Protein AF-A0ABD3PQB8-F1 (afdb_monomer)

Solvent-accessible surface area (backbone atoms only — not comparable to full-atom values): 13045 Å² total; per-residue (Å²): 140,83,84,80,82,75,75,80,76,66,80,48,77,66,50,50,54,50,50,52,56,47,46,70,69,76,54,63,90,91,51,91,71,86,91,72,100,52,34,38,64,54,53,52,71,75,22,59,77,21,24,59,95,84,42,77,43,76,45,78,43,74,33,66,60,63,62,64,50,45,52,53,26,16,48,72,65,71,45,79,79,72,72,75,94,61,49,70,71,58,51,51,48,41,58,70,72,55,16,66,70,84,68,54,52,47,47,74,71,52,64,77,42,28,55,66,34,29,31,51,49,93,37,37,92,48,48,42,45,56,60,43,59,81,70,52,74,83,72,95,69,81,68,84,73,76,72,71,87,76,75,86,86,64,90,76,60,70,93,77,44,54,57,82,82,30,63,72,56,46,52,50,53,44,49,59,39,53,38,90,61,91,45,59,73,27,42,45,46,43,48,36,70,61,27,57,82,33,98,41,19,68,53,33,71,86,41,104,79,49,122

Organism: NCBI:txid29204

Mean predicted aligned error: 8.04 Å

Sequence (211 aa):
MNGSNTAAGLMTQADYKLFQSMVEKIGFEDCDYISLERSYRFWNETFPGGKLHHVPIELHVPCRDPIDHIISSCSWNRFKLDCHDITDEELFRIVDSVCPVGKPRYNHILARDFDIKCFDFHKQFTKYIDYMSTRLHPRRFESVPFIPRENRRNNRNKSHECIWEREDLMQKVKAHLLSNENKMHHQYYQFCNKCIESEHDLTRSDGPYGK

pLDDT: mean 84.51, std 16.04, range [31.08, 97.56]

Radius of gyration: 19.8 Å; Cα contacts (8 Å, |Δi|>4): 212; chains: 1; bounding box: 66×38×51 Å

Foldseek 3Di:
DDDDPPDQDAQDPVNVVVVVVVDVVVDCPPPLDDDDPDAPVCQCVNAPLQDDVNHHHEAEAADEDQVVQQCVQLVVLVHADDPPPDDLVRLLCCSQPRRDDDHHRDACVSVRRHNYFYEHNVCCVPQVVVVCVVRDDPDPDDDVVDRDHDPVRDPDDPVPHCVVVPVVSSVSSLCSLCPPPNRRNSRSSVCSVVRVCDPRYSHHCPPPSND

Secondary structure (DSSP, 8-state):
--------PPPPHHHHHHHHHHHHHH-STT-S-------HHHHHHHSGGGEETTEE-EEEEEE--HHHHHHHHHHHTT-----SS--HHHHHHHHHHTS--SS-S--TTHHHHSEEEEEEGGGIIIIIHHHHHTTSPPPSS--SS------TT----GGG-GGGG-HHHHHHHHHHHHSS---TTHHHHHHHHHHTTSTTBTT-TTSTT--

Structure (mmCIF, N/CA/C/O backbone):
data_AF-A0ABD3PQB8-F1
#
_entry.id   AF-A0ABD3PQB8-F1
#
loop_
_atom_site.group_PDB
_atom_site.id
_atom_site.type_symbol
_atom_site.label_atom_id
_atom_site.label_alt_id
_atom_site.label_comp_id
_atom_site.label_asym_id
_atom_site.label_entity_id
_atom_site.label_seq_id
_atom_site.pdbx_PDB_ins_code
_atom_site.Cartn_x
_atom_site.Cartn_y
_atom_site.Cartn_z
_atom_site.occupancy
_atom_site.B_iso_or_equiv
_atom_site.auth_seq_id
_atom_site.auth_comp_id
_atom_site.auth_asym_id
_atom_site.auth_atom_id
_atom_site.pdbx_PDB_model_num
ATOM 1 N N . MET A 1 1 ? -51.005 -6.660 -11.238 1.00 37.62 1 MET A N 1
ATOM 2 C CA . MET A 1 1 ? -49.683 -6.992 -10.671 1.00 37.62 1 MET A CA 1
ATOM 3 C C . MET A 1 1 ? -48.628 -6.392 -11.585 1.00 37.62 1 MET A C 1
ATOM 5 O O . MET A 1 1 ? -48.343 -6.989 -12.607 1.00 37.62 1 MET A O 1
ATOM 9 N N . ASN A 1 2 ? -48.121 -5.198 -11.271 1.00 31.08 2 ASN A N 1
ATOM 10 C CA . ASN A 1 2 ? -46.990 -4.597 -11.984 1.00 31.08 2 ASN A CA 1
ATOM 11 C C . ASN A 1 2 ? -45.901 -4.322 -10.949 1.00 31.08 2 ASN A C 1
ATOM 13 O O . ASN A 1 2 ? -45.992 -3.367 -10.181 1.00 31.08 2 ASN A O 1
ATOM 17 N N . GLY A 1 3 ? -44.926 -5.229 -10.889 1.00 32.50 3 GLY A N 1
ATOM 18 C CA . GLY A 1 3 ? -43.725 -5.082 -10.079 1.00 32.50 3 GLY A CA 1
ATOM 19 C C . GLY A 1 3 ? -42.829 -4.014 -10.693 1.00 32.50 3 GLY A C 1
ATOM 20 O O . GLY A 1 3 ? -42.319 -4.180 -11.797 1.00 32.50 3 GLY A O 1
ATOM 21 N N . SER A 1 4 ? -42.676 -2.906 -9.976 1.00 32.81 4 SER A N 1
ATOM 22 C CA . SER A 1 4 ? -41.665 -1.890 -10.244 1.00 32.81 4 SER A CA 1
ATOM 23 C C . SER A 1 4 ? -40.285 -2.496 -9.979 1.00 32.81 4 SER A C 1
ATOM 25 O O . SER A 1 4 ? -39.934 -2.768 -8.833 1.00 32.81 4 SER A O 1
ATOM 27 N N . ASN A 1 5 ? -39.522 -2.733 -11.047 1.00 37.47 5 ASN A N 1
ATOM 28 C CA . ASN A 1 5 ? -38.090 -3.004 -10.977 1.00 37.47 5 ASN A CA 1
ATOM 29 C C . ASN A 1 5 ? -37.376 -1.722 -10.530 1.00 37.47 5 ASN A C 1
ATOM 31 O O . ASN A 1 5 ? -37.042 -0.864 -11.348 1.00 37.47 5 ASN A O 1
ATOM 35 N N . THR A 1 6 ? -37.130 -1.583 -9.232 1.00 36.44 6 THR A N 1
ATOM 36 C CA . THR A 1 6 ? -36.187 -0.594 -8.715 1.00 36.44 6 THR A CA 1
ATOM 37 C C . THR A 1 6 ? -34.771 -1.066 -9.029 1.00 36.44 6 THR A C 1
ATOM 39 O O . THR A 1 6 ? -34.207 -1.927 -8.360 1.00 36.44 6 THR A O 1
ATOM 42 N N . ALA A 1 7 ? -34.194 -0.500 -10.090 1.00 38.84 7 ALA A N 1
ATOM 43 C CA . ALA A 1 7 ? -32.769 -0.601 -10.359 1.00 38.84 7 ALA A CA 1
ATOM 44 C C . ALA A 1 7 ? -31.995 -0.127 -9.118 1.00 38.84 7 ALA A C 1
ATOM 46 O O . ALA A 1 7 ? -32.176 1.005 -8.666 1.00 38.84 7 ALA A O 1
ATOM 47 N N . ALA A 1 8 ? -31.155 -1.000 -8.558 1.00 42.41 8 ALA A N 1
ATOM 48 C CA . ALA A 1 8 ? -30.246 -0.655 -7.475 1.00 42.41 8 ALA A CA 1
ATOM 49 C C . ALA A 1 8 ? -29.344 0.501 -7.939 1.00 42.41 8 ALA A C 1
ATOM 51 O O . ALA A 1 8 ? -28.511 0.342 -8.833 1.00 42.41 8 ALA A O 1
ATOM 52 N N . GLY A 1 9 ? -29.565 1.690 -7.376 1.00 44.34 9 GLY A N 1
ATOM 53 C CA . GLY A 1 9 ? -28.781 2.878 -7.685 1.00 44.34 9 GLY A CA 1
ATOM 54 C C . GLY A 1 9 ? -27.340 2.683 -7.226 1.00 44.34 9 GLY A C 1
ATOM 55 O O . GLY A 1 9 ? -27.077 2.516 -6.039 1.00 44.34 9 GLY A O 1
ATOM 56 N N . LEU A 1 10 ? -26.404 2.685 -8.170 1.00 51.00 10 LEU A N 1
ATOM 57 C CA . LEU A 1 10 ? -24.974 2.623 -7.882 1.00 51.00 10 LEU A CA 1
ATOM 58 C C . LEU A 1 10 ? -24.514 3.945 -7.254 1.00 51.00 10 LEU A C 1
ATOM 60 O O . LEU A 1 10 ? -24.777 5.009 -7.812 1.00 51.00 10 LEU A O 1
ATOM 64 N N . MET A 1 11 ? -23.776 3.878 -6.140 1.00 51.72 11 MET A N 1
ATOM 65 C CA . MET A 1 11 ? -23.103 5.053 -5.572 1.00 51.72 11 MET A CA 1
ATOM 66 C C . MET A 1 11 ? -22.053 5.583 -6.552 1.00 51.72 11 MET A C 1
ATOM 68 O O . MET A 1 11 ? -21.103 4.890 -6.923 1.00 51.72 11 MET A O 1
ATOM 72 N N . THR A 1 12 ? -22.197 6.842 -6.935 1.00 64.19 12 THR A N 1
ATOM 73 C CA . THR A 1 12 ? -21.230 7.582 -7.738 1.00 64.19 12 THR A CA 1
ATOM 74 C C . THR A 1 12 ? -20.034 8.037 -6.892 1.00 64.19 12 THR A C 1
ATOM 76 O O . THR A 1 12 ? -20.042 8.015 -5.660 1.00 64.19 12 THR A O 1
ATOM 79 N N . GLN A 1 13 ? -18.978 8.526 -7.548 1.00 59.34 13 GLN A N 1
ATOM 80 C CA . GLN A 1 13 ? -17.840 9.141 -6.855 1.00 59.34 13 GLN A CA 1
ATOM 81 C C . GLN A 1 13 ? -18.244 10.391 -6.043 1.00 59.34 13 GLN A C 1
ATOM 83 O O . GLN A 1 13 ? -17.568 10.732 -5.071 1.00 59.34 13 GLN A O 1
ATOM 88 N N . ALA A 1 14 ? -19.335 11.066 -6.424 1.00 61.91 14 ALA A N 1
ATOM 89 C CA . ALA A 1 14 ? -19.897 12.174 -5.658 1.00 61.91 14 ALA A CA 1
ATOM 90 C C . ALA A 1 14 ? -20.558 11.671 -4.365 1.00 61.91 14 ALA A C 1
ATOM 92 O O . ALA A 1 14 ? -20.296 12.224 -3.299 1.00 61.91 14 ALA A O 1
ATOM 93 N N . ASP A 1 15 ? -21.292 10.560 -4.438 1.00 59.81 15 ASP A N 1
ATOM 94 C CA . ASP A 1 15 ? -21.915 9.929 -3.268 1.00 59.81 15 ASP A CA 1
ATOM 95 C C . ASP A 1 15 ? -20.864 9.411 -2.280 1.00 59.81 15 ASP A C 1
ATOM 97 O O . ASP A 1 15 ? -21.047 9.497 -1.070 1.00 59.81 15 ASP A O 1
ATOM 101 N N . TYR A 1 16 ? -19.716 8.931 -2.772 1.00 63.78 16 TYR A N 1
ATOM 102 C CA . TYR A 1 16 ? -18.595 8.541 -1.912 1.00 63.78 16 TYR A CA 1
ATOM 103 C C . TYR A 1 16 ? -18.003 9.728 -1.147 1.00 63.78 16 TYR A C 1
ATOM 105 O O . TYR A 1 16 ? -17.772 9.630 0.056 1.00 63.78 16 TYR A O 1
ATOM 113 N N . LYS A 1 17 ? -17.791 10.866 -1.820 1.00 65.88 17 LYS A N 1
ATOM 114 C CA . LYS A 1 17 ? -17.321 12.089 -1.153 1.00 65.88 17 LYS A CA 1
ATOM 115 C C . LYS A 1 17 ? -18.334 12.589 -0.124 1.00 65.88 17 LYS A C 1
ATOM 117 O O . LYS A 1 17 ? -17.934 13.020 0.954 1.00 65.88 17 LYS A O 1
ATOM 122 N N . LEU A 1 18 ? -19.627 12.493 -0.438 1.00 67.44 18 LEU A N 1
ATOM 123 C CA . LEU A 1 18 ? -20.701 12.835 0.489 1.00 67.44 18 LEU A CA 1
ATOM 124 C C . LEU A 1 18 ? -20.699 11.907 1.711 1.00 67.44 18 LEU A C 1
ATOM 126 O O . LEU A 1 18 ? -20.757 12.390 2.836 1.00 67.44 18 LEU A O 1
ATOM 130 N N . PHE A 1 19 ? -20.553 10.596 1.504 1.00 69.25 19 PHE A N 1
ATOM 131 C CA . PHE A 1 19 ? -20.446 9.620 2.588 1.00 69.25 19 PHE A CA 1
ATOM 132 C C . PHE A 1 19 ? -19.229 9.888 3.480 1.00 69.25 19 PHE A C 1
ATOM 134 O O . PHE A 1 19 ? -19.375 9.932 4.696 1.00 69.25 19 PHE A O 1
ATOM 141 N N . GLN A 1 20 ? -18.049 10.131 2.899 1.00 68.50 20 GLN A N 1
ATOM 142 C CA . GLN A 1 20 ? -16.850 10.483 3.669 1.00 68.50 20 GLN A CA 1
ATOM 143 C C . GLN A 1 20 ? -17.068 11.745 4.509 1.00 68.50 20 GLN A C 1
ATOM 145 O O . GLN A 1 20 ? -16.800 11.741 5.706 1.00 68.50 20 GLN A O 1
ATOM 150 N N . SER A 1 21 ? -17.620 12.801 3.902 1.00 71.31 21 SER A N 1
ATOM 151 C CA . SER A 1 21 ? -17.927 14.049 4.606 1.00 71.31 21 SER A CA 1
ATOM 152 C C . SER A 1 21 ? -18.961 13.861 5.716 1.00 71.31 21 SER A C 1
ATOM 154 O O . SER A 1 21 ? -18.914 14.577 6.712 1.00 71.31 21 SER A O 1
ATOM 156 N N . MET A 1 22 ? -19.912 12.946 5.537 1.00 72.69 22 MET A N 1
ATOM 157 C CA . MET A 1 22 ? -20.925 12.641 6.538 1.00 72.69 22 MET A CA 1
ATOM 158 C C . MET A 1 22 ? -20.320 11.874 7.715 1.00 72.69 22 MET A C 1
ATOM 160 O O . MET A 1 22 ? -20.563 12.260 8.851 1.00 72.69 22 MET A O 1
ATOM 164 N N . VAL A 1 23 ? -19.507 10.843 7.459 1.00 73.38 23 VAL A N 1
ATOM 165 C CA . VAL A 1 23 ? -18.810 10.086 8.515 1.00 73.38 23 VAL A CA 1
ATOM 166 C C . VAL A 1 23 ? -17.896 11.010 9.320 1.00 73.38 23 VAL A C 1
ATOM 168 O O . VAL A 1 23 ? -17.987 11.033 10.538 1.00 73.38 23 VAL A O 1
ATOM 171 N N . GLU A 1 24 ? -17.108 11.860 8.656 1.00 77.81 24 GLU A N 1
ATOM 172 C CA . GLU A 1 24 ? -16.246 12.849 9.328 1.00 77.81 24 GLU A CA 1
ATOM 173 C C . GLU A 1 24 ? -17.037 13.860 10.177 1.00 77.81 24 GLU A C 1
ATOM 175 O O . GLU A 1 24 ? -16.507 14.394 11.145 1.00 77.81 24 GLU A O 1
ATOM 180 N N . LYS A 1 25 ? -18.307 14.117 9.838 1.00 78.50 25 LYS A N 1
ATOM 181 C CA . LYS A 1 25 ? -19.192 15.003 10.605 1.00 78.50 25 LYS A CA 1
ATOM 182 C C . LYS A 1 25 ? -19.883 14.295 11.775 1.00 78.50 25 LYS A C 1
ATOM 184 O O . LYS A 1 25 ? -20.160 14.946 12.777 1.00 78.50 25 LYS A O 1
ATOM 189 N N . ILE A 1 26 ? -20.219 13.014 11.618 1.00 80.88 26 ILE A N 1
ATOM 190 C CA . ILE A 1 26 ? -20.845 12.194 12.665 1.00 80.88 26 ILE A CA 1
ATOM 191 C C . ILE A 1 26 ? -19.817 11.835 13.741 1.00 80.88 26 ILE A C 1
ATOM 193 O O . ILE A 1 26 ? -20.176 11.814 14.912 1.00 80.88 26 ILE A O 1
ATOM 197 N N . GLY A 1 27 ? -18.564 11.613 13.339 1.00 84.19 27 GLY A N 1
ATOM 198 C CA . GLY A 1 27 ? -17.492 11.164 14.217 1.00 84.19 27 GLY A CA 1
ATOM 199 C C . GLY A 1 27 ? -17.192 9.671 14.055 1.00 84.19 27 GLY A C 1
ATOM 200 O O . GLY A 1 27 ? -17.732 8.992 13.178 1.00 84.19 27 GLY A O 1
ATOM 201 N N . PHE A 1 28 ? -16.275 9.174 14.879 1.00 88.62 28 PHE A N 1
ATOM 202 C CA . PHE A 1 28 ? -15.748 7.804 14.832 1.00 88.62 28 PHE A CA 1
ATOM 203 C C . PHE A 1 28 ? -16.056 7.000 16.104 1.00 88.62 28 PHE A C 1
ATOM 205 O O . PHE A 1 28 ? -15.653 5.847 16.208 1.00 88.62 28 PHE A O 1
ATOM 212 N N . GLU A 1 29 ? -16.768 7.595 17.057 1.00 85.81 29 GLU A N 1
ATOM 213 C CA . GLU A 1 29 ? -17.020 7.086 18.406 1.00 85.81 29 GLU A CA 1
ATOM 214 C C . GLU A 1 29 ? -17.824 5.780 18.406 1.00 85.81 29 GLU A C 1
ATOM 216 O O . GLU A 1 29 ? -17.569 4.907 19.228 1.00 85.81 29 GLU A O 1
ATOM 221 N N . ASP A 1 30 ? -18.731 5.622 17.438 1.00 81.62 30 ASP A N 1
ATOM 222 C CA . ASP A 1 30 ? -19.564 4.425 17.264 1.00 81.62 30 ASP A CA 1
ATOM 223 C C . ASP A 1 30 ? -19.023 3.472 16.174 1.00 81.62 30 ASP A C 1
ATOM 225 O O . ASP A 1 30 ? -19.742 2.598 15.681 1.00 81.62 30 ASP A O 1
ATOM 229 N N . CYS A 1 31 ? -17.777 3.660 15.721 1.00 83.50 31 CYS A N 1
ATOM 230 C CA . CYS A 1 31 ? -17.182 2.845 14.661 1.00 83.50 31 CYS A CA 1
ATOM 231 C C . CYS A 1 31 ? -16.247 1.766 15.223 1.00 83.50 31 CYS A C 1
ATOM 233 O O . CYS A 1 31 ? -15.149 2.072 15.676 1.00 83.50 31 CYS A O 1
ATOM 235 N N . ASP A 1 32 ? -16.602 0.491 15.038 1.00 85.38 32 ASP A N 1
ATOM 236 C CA . ASP A 1 32 ? -15.681 -0.637 15.284 1.00 85.38 32 ASP A CA 1
ATOM 237 C C . ASP A 1 32 ? -14.567 -0.735 14.225 1.00 85.38 32 ASP A C 1
ATOM 239 O O . ASP A 1 32 ? -13.534 -1.370 14.432 1.00 85.38 32 ASP A O 1
ATOM 243 N N . TYR A 1 33 ? -14.796 -0.157 13.041 1.00 88.62 33 TYR A N 1
ATOM 244 C CA . TYR A 1 33 ? -13.872 -0.223 11.914 1.00 88.62 33 TYR A CA 1
ATOM 245 C C . TYR A 1 33 ? -14.018 0.973 10.982 1.00 88.62 33 TYR A C 1
ATOM 247 O O . TYR A 1 33 ? -15.119 1.335 10.562 1.00 88.62 33 TYR A O 1
ATOM 255 N N . ILE A 1 34 ? -12.876 1.549 10.605 1.00 89.38 34 ILE A N 1
ATOM 256 C CA . ILE A 1 34 ? -12.792 2.740 9.764 1.00 89.38 34 ILE A CA 1
ATOM 257 C C . ILE A 1 34 ? -12.003 2.388 8.500 1.00 89.38 34 ILE A C 1
ATOM 259 O O . ILE A 1 34 ? -10.805 2.124 8.552 1.00 89.38 34 ILE A O 1
ATOM 263 N N . SER A 1 35 ? -12.665 2.421 7.341 1.00 88.44 35 SER A N 1
ATOM 264 C CA . SER A 1 35 ? -12.040 2.178 6.032 1.00 88.44 35 SER A CA 1
ATOM 265 C C . SER A 1 35 ? -12.114 3.428 5.166 1.00 88.44 35 SER A C 1
ATOM 267 O O . SER A 1 35 ? -13.000 3.588 4.321 1.00 88.44 35 SER A O 1
ATOM 269 N N . LEU A 1 36 ? -11.200 4.363 5.426 1.00 87.69 36 LEU A N 1
ATOM 270 C CA . LEU A 1 36 ? -11.112 5.623 4.698 1.00 87.69 36 LEU A CA 1
ATOM 271 C C . LEU A 1 36 ? -9.842 5.678 3.849 1.00 87.69 36 LEU A C 1
ATOM 273 O O . LEU A 1 36 ? -8.725 5.513 4.332 1.00 87.69 36 LEU A O 1
ATOM 277 N N . GLU A 1 37 ? -10.008 5.992 2.566 1.00 85.25 37 GLU A N 1
ATOM 278 C CA . GLU A 1 37 ? -8.906 6.182 1.622 1.00 85.25 37 GLU A CA 1
ATOM 279 C C . GLU A 1 37 ? -8.262 7.575 1.765 1.00 85.25 37 GLU A C 1
ATOM 281 O O . GLU A 1 37 ? -8.266 8.386 0.835 1.00 85.25 37 GLU A O 1
ATOM 286 N N . ARG A 1 38 ? -7.740 7.888 2.955 1.00 90.25 38 ARG A N 1
ATOM 287 C CA . ARG A 1 38 ? -7.160 9.200 3.295 1.00 90.25 38 ARG A CA 1
ATOM 288 C C . ARG A 1 38 ? -5.632 9.142 3.385 1.00 90.25 38 ARG A C 1
ATOM 290 O O . ARG A 1 38 ? -5.029 8.074 3.450 1.00 90.25 38 ARG A O 1
ATOM 297 N N . SER A 1 39 ? -4.991 10.311 3.336 1.00 94.06 39 SER A N 1
ATOM 298 C CA . SER A 1 39 ? -3.531 10.424 3.465 1.00 94.06 39 SER A CA 1
ATOM 299 C C . SER A 1 39 ? -3.054 10.097 4.878 1.00 94.06 39 SER A C 1
ATOM 301 O O . SER A 1 39 ? -3.793 10.360 5.820 1.00 94.06 39 SER A O 1
ATOM 303 N N . TYR A 1 40 ? -1.794 9.689 5.053 1.00 94.88 40 TYR A N 1
ATOM 304 C CA . TYR A 1 40 ? -1.225 9.401 6.383 1.00 94.88 40 TYR A CA 1
ATOM 305 C C . TYR A 1 40 ? -1.424 10.551 7.396 1.00 94.88 40 TYR A C 1
ATOM 307 O O . TYR A 1 40 ? -1.698 10.313 8.565 1.00 94.88 40 TYR A O 1
ATOM 315 N N . ARG A 1 41 ? -1.367 11.810 6.932 1.00 95.44 41 ARG A N 1
ATOM 316 C CA . ARG A 1 41 ? -1.591 13.001 7.772 1.00 95.44 41 ARG A CA 1
ATOM 317 C C . ARG A 1 41 ? -2.960 13.022 8.438 1.00 95.44 41 ARG A C 1
ATOM 319 O O . ARG A 1 41 ? -3.052 13.400 9.592 1.00 95.44 41 ARG A O 1
ATOM 326 N N . PHE A 1 42 ? -3.991 12.568 7.725 1.00 94.38 42 PHE A N 1
ATOM 327 C CA . PHE A 1 42 ? -5.346 12.519 8.263 1.00 94.38 42 PHE A CA 1
ATOM 328 C C . 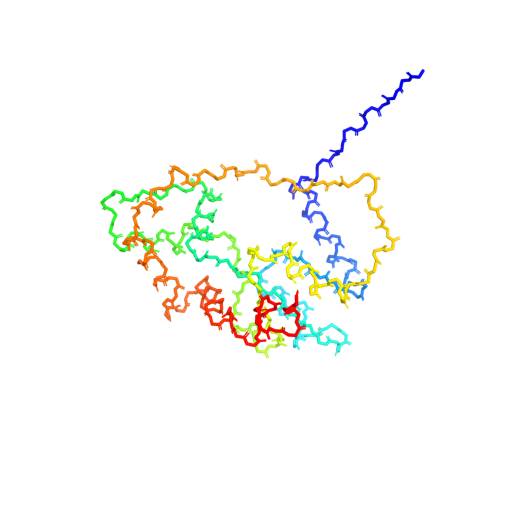PHE A 1 42 ? -5.395 11.643 9.513 1.00 94.38 42 PHE A C 1
ATOM 330 O O . PHE A 1 42 ? -5.996 12.049 10.495 1.00 94.38 42 PHE A O 1
ATOM 337 N N . TRP A 1 43 ? -4.732 10.484 9.502 1.00 94.75 43 TRP A N 1
ATOM 338 C CA . TRP A 1 43 ? -4.726 9.579 10.649 1.00 94.75 43 TRP A CA 1
ATOM 339 C C . TRP A 1 43 ? -4.033 10.209 11.862 1.00 94.75 43 TRP A C 1
ATOM 341 O O . TRP A 1 43 ? -4.618 10.216 12.938 1.00 94.75 43 TRP A O 1
ATOM 351 N N . ASN A 1 44 ? -2.867 10.839 11.677 1.00 94.62 44 ASN A N 1
ATOM 352 C CA . ASN A 1 44 ? -2.172 11.551 12.760 1.00 94.62 44 ASN A CA 1
ATOM 353 C C . ASN A 1 44 ? -2.964 12.749 13.307 1.00 94.62 44 ASN A C 1
ATOM 355 O O . ASN A 1 44 ? -2.956 12.993 14.508 1.00 94.62 44 ASN A O 1
ATOM 359 N N . GLU A 1 45 ? -3.611 13.517 12.428 1.00 94.44 45 GLU A N 1
ATOM 360 C CA . GLU A 1 45 ? -4.386 14.705 12.808 1.00 94.44 45 GLU A CA 1
ATOM 361 C C . GLU A 1 45 ? -5.707 14.329 13.493 1.00 94.44 45 GLU A C 1
ATOM 363 O O . GLU A 1 45 ? -6.116 14.991 14.442 1.00 94.44 45 GLU A O 1
ATOM 368 N N . THR A 1 46 ? -6.362 13.262 13.029 1.00 93.38 46 THR A N 1
ATOM 369 C CA . THR A 1 46 ? -7.663 12.813 13.553 1.00 93.38 46 THR A CA 1
ATOM 370 C C . THR A 1 46 ? -7.507 12.028 14.853 1.00 93.38 46 THR A C 1
ATOM 372 O O . THR A 1 46 ? -8.344 12.149 15.742 1.00 93.38 46 THR A O 1
ATOM 375 N N . PHE A 1 47 ? -6.429 11.250 14.986 1.00 94.75 47 PHE A N 1
ATOM 376 C CA . PHE A 1 47 ? -6.183 10.379 16.136 1.00 94.75 47 PHE A CA 1
ATOM 377 C C . PHE A 1 47 ? -4.797 10.649 16.736 1.00 94.75 47 PHE A C 1
ATOM 379 O O . PHE A 1 47 ? -3.878 9.833 16.595 1.00 94.75 47 PHE A O 1
ATOM 386 N N . PRO A 1 48 ? -4.607 11.810 17.384 1.00 94.00 48 PRO A N 1
ATOM 387 C CA . PRO A 1 48 ? -3.310 12.199 17.921 1.00 94.00 48 PRO A CA 1
ATOM 388 C C . PRO A 1 48 ? -2.802 11.177 18.947 1.00 94.00 48 PRO A C 1
ATOM 390 O O . PRO A 1 48 ? -3.524 10.769 19.858 1.00 94.00 48 PRO A O 1
ATOM 393 N N . GLY A 1 49 ? -1.544 10.754 18.790 1.00 95.06 49 GLY A N 1
ATOM 394 C CA . GLY A 1 49 ? -0.935 9.712 19.624 1.00 95.06 49 GLY A CA 1
ATOM 395 C C . GLY A 1 49 ? -1.556 8.323 19.441 1.00 95.06 49 GLY A C 1
ATOM 396 O O . GLY A 1 49 ? -1.494 7.513 20.366 1.00 95.06 49 GLY A O 1
ATOM 397 N N . GLY A 1 50 ? -2.208 8.086 18.297 1.00 95.69 50 GLY A N 1
ATOM 398 C CA . GLY A 1 50 ? -2.788 6.801 17.918 1.00 95.69 50 GLY A CA 1
ATOM 399 C C . GLY A 1 50 ? -4.002 6.394 18.737 1.00 95.69 50 GLY A C 1
ATOM 400 O O . GLY A 1 50 ? -4.197 5.207 18.994 1.00 95.69 50 GLY A O 1
ATOM 401 N N . LYS A 1 51 ? -4.792 7.367 19.209 1.00 95.00 51 LYS A N 1
ATOM 402 C CA . LYS A 1 51 ? -5.915 7.117 20.118 1.00 95.00 51 LYS A CA 1
ATOM 403 C C . LYS A 1 51 ? -7.189 7.848 19.711 1.00 95.00 51 LYS A C 1
ATOM 405 O O . LYS A 1 51 ? -7.140 8.984 19.245 1.00 95.00 51 LYS A O 1
ATOM 410 N N . LEU A 1 52 ? -8.326 7.222 20.005 1.00 91.75 52 LEU A N 1
ATOM 411 C CA . LEU A 1 52 ? -9.661 7.821 20.013 1.00 91.75 52 LEU A CA 1
ATOM 412 C C . LEU A 1 52 ? -10.208 7.740 21.444 1.00 91.75 52 LEU A C 1
ATOM 414 O O . LEU A 1 52 ? -10.374 6.648 21.971 1.00 91.75 52 LEU A O 1
ATOM 418 N N . HIS A 1 53 ? -10.416 8.876 22.116 1.00 89.19 53 HIS A N 1
ATOM 419 C CA . HIS A 1 53 ? -10.845 8.920 23.530 1.00 89.19 53 HIS A CA 1
ATOM 420 C C . HIS A 1 53 ? -10.034 8.000 24.465 1.00 89.19 53 HIS A C 1
ATOM 422 O O . HIS A 1 53 ? -10.585 7.259 25.273 1.00 89.19 53 HIS A O 1
ATOM 428 N N . HIS A 1 54 ? -8.703 8.049 24.349 1.00 90.50 54 HIS A N 1
ATOM 429 C CA . HIS A 1 54 ? -7.747 7.200 25.079 1.00 90.50 54 HIS A CA 1
ATOM 430 C C . HIS A 1 54 ? -7.725 5.713 24.690 1.00 90.50 54 HIS A C 1
ATOM 432 O O . HIS A 1 54 ? -6.850 4.994 25.174 1.00 90.50 54 HIS A O 1
ATOM 438 N N . VAL A 1 55 ? -8.595 5.268 23.784 1.00 90.00 55 VAL A N 1
ATOM 439 C CA . VAL A 1 55 ? -8.578 3.913 23.224 1.00 90.00 55 VAL A CA 1
ATOM 440 C C . VAL A 1 55 ? -7.534 3.844 22.102 1.00 90.00 55 VAL A C 1
ATOM 442 O O . VAL A 1 55 ? -7.612 4.656 21.178 1.00 90.00 55 VAL A O 1
ATOM 445 N N . PRO A 1 56 ? -6.546 2.931 22.165 1.00 94.25 56 PRO A N 1
ATOM 446 C CA . PRO A 1 56 ? -5.568 2.744 21.094 1.00 94.25 56 PRO A CA 1
ATOM 447 C C . PRO A 1 56 ? -6.215 2.312 19.778 1.00 94.25 56 PRO A C 1
ATOM 449 O O . PRO A 1 56 ? -7.143 1.506 19.774 1.00 94.25 56 PRO A O 1
ATOM 452 N N . ILE A 1 57 ? -5.683 2.813 18.667 1.00 94.31 57 ILE A N 1
ATOM 453 C CA . ILE A 1 57 ? -6.102 2.449 17.314 1.00 94.31 57 ILE A CA 1
ATOM 454 C C . ILE A 1 57 ? -5.041 1.556 16.674 1.00 94.31 57 ILE A C 1
ATOM 456 O O . ILE A 1 57 ? -3.866 1.922 16.604 1.00 94.31 57 ILE A O 1
ATOM 460 N N . GLU A 1 58 ? -5.484 0.412 16.156 1.00 95.50 58 GLU A N 1
ATOM 461 C CA . GLU A 1 58 ? -4.689 -0.484 15.315 1.00 95.50 58 GLU A CA 1
ATOM 462 C C . GLU A 1 58 ? -4.932 -0.138 13.834 1.00 95.50 58 GLU A C 1
ATOM 464 O O . GLU A 1 58 ? -6.077 -0.082 13.375 1.00 95.50 58 GLU A O 1
ATOM 469 N N . LEU A 1 59 ? -3.867 0.128 13.072 1.00 96.38 59 LEU A N 1
ATOM 470 C CA . LEU A 1 59 ? -3.960 0.398 11.634 1.00 96.38 59 LEU A CA 1
ATOM 471 C C . LEU A 1 59 ? -3.648 -0.866 10.836 1.00 96.38 59 LEU A C 1
ATOM 473 O O . LEU A 1 59 ? -2.565 -1.434 10.951 1.00 96.38 59 LEU A O 1
ATOM 477 N N . HIS A 1 60 ? -4.571 -1.265 9.960 1.00 96.50 60 HIS A N 1
ATOM 478 C CA . HIS A 1 60 ? -4.389 -2.402 9.055 1.00 96.50 60 HIS A CA 1
ATOM 479 C C . HIS A 1 60 ? -4.037 -1.915 7.651 1.00 96.50 60 HIS A C 1
ATOM 481 O O . HIS A 1 60 ? -4.872 -1.332 6.956 1.00 96.50 60 HIS A O 1
ATOM 487 N N . VAL A 1 61 ? -2.811 -2.178 7.210 1.00 96.25 61 VAL A N 1
ATOM 488 C CA . VAL A 1 61 ? -2.324 -1.775 5.889 1.00 96.25 61 VAL A CA 1
ATOM 489 C C . VAL A 1 61 ? -2.472 -2.940 4.897 1.00 96.25 61 VAL A C 1
ATOM 491 O O . VAL A 1 61 ? -1.796 -3.959 5.056 1.00 96.25 61 VAL A O 1
ATOM 494 N N . PRO A 1 62 ? -3.306 -2.812 3.845 1.00 96.19 62 PRO A N 1
ATOM 495 C CA . PRO A 1 62 ? -3.376 -3.815 2.786 1.00 96.19 62 PRO A CA 1
ATOM 496 C C . PRO A 1 62 ? -2.081 -3.795 1.981 1.00 96.19 62 PRO A C 1
ATOM 498 O O . PRO A 1 62 ? -1.787 -2.802 1.310 1.00 96.19 62 PRO A O 1
ATOM 501 N N . CYS A 1 63 ? -1.325 -4.883 2.004 1.00 97.06 63 CYS A N 1
ATOM 502 C CA . CYS A 1 63 ? -0.099 -5.032 1.239 1.00 97.06 63 CYS A CA 1
ATOM 503 C C . CYS A 1 63 ? -0.376 -5.717 -0.094 1.00 97.06 63 CYS A C 1
ATOM 505 O O . CYS A 1 63 ? -0.936 -6.809 -0.154 1.00 97.06 63 CYS A O 1
ATOM 507 N N . ARG A 1 64 ? -0.010 -5.031 -1.176 1.00 95.31 64 ARG A N 1
ATOM 508 C CA . ARG A 1 64 ? -0.155 -5.494 -2.557 1.00 95.31 64 ARG A CA 1
ATOM 509 C C . ARG A 1 64 ? 1.213 -5.787 -3.152 1.00 95.31 64 ARG A C 1
ATOM 511 O O . ARG A 1 64 ? 2.207 -5.193 -2.733 1.00 95.31 64 ARG A O 1
ATOM 518 N N . ASP A 1 65 ? 1.236 -6.629 -4.180 1.00 95.44 65 ASP A N 1
ATOM 519 C CA . ASP A 1 65 ? 2.429 -6.786 -5.007 1.00 95.44 65 ASP A CA 1
ATOM 520 C C . ASP A 1 65 ? 2.884 -5.414 -5.562 1.00 95.44 65 ASP A C 1
ATOM 522 O O . ASP A 1 65 ? 2.051 -4.676 -6.109 1.00 95.44 65 ASP A O 1
ATOM 526 N N . PRO A 1 66 ? 4.173 -5.038 -5.413 1.00 95.94 66 PRO A N 1
ATOM 527 C CA . PRO A 1 66 ? 4.658 -3.728 -5.832 1.00 95.94 66 PRO A CA 1
ATOM 528 C C . PRO A 1 66 ? 4.419 -3.416 -7.309 1.00 95.94 66 PRO A C 1
ATOM 530 O O . PRO A 1 66 ? 4.003 -2.300 -7.630 1.00 95.94 66 PRO A O 1
ATOM 533 N N . ILE A 1 67 ? 4.635 -4.394 -8.196 1.00 95.94 67 ILE A N 1
ATOM 534 C CA . ILE A 1 67 ? 4.491 -4.208 -9.643 1.00 95.94 67 ILE A CA 1
ATOM 535 C C . ILE A 1 67 ? 3.017 -4.090 -10.003 1.00 95.94 67 ILE A C 1
ATOM 537 O O . ILE A 1 67 ? 2.611 -3.137 -10.669 1.00 95.94 67 ILE A O 1
ATOM 541 N N . ASP A 1 68 ? 2.180 -4.997 -9.502 1.00 94.62 68 ASP A N 1
ATOM 542 C CA . ASP A 1 68 ? 0.743 -4.936 -9.742 1.00 94.62 68 ASP A CA 1
ATOM 543 C C . ASP A 1 68 ? 0.143 -3.610 -9.267 1.00 94.62 68 ASP A C 1
ATOM 545 O O . ASP A 1 68 ? -0.649 -2.987 -9.982 1.00 94.62 68 ASP A O 1
ATOM 549 N N . HIS A 1 69 ? 0.537 -3.154 -8.079 1.00 94.38 69 HIS A N 1
ATOM 550 C CA . HIS A 1 69 ? 0.018 -1.924 -7.508 1.00 94.38 69 HIS A CA 1
ATOM 551 C C . HIS A 1 69 ? 0.471 -0.684 -8.282 1.00 94.38 69 HIS A C 1
ATOM 553 O O . HIS A 1 69 ? -0.374 0.160 -8.607 1.00 94.38 69 HIS A O 1
ATOM 559 N N . ILE A 1 70 ? 1.762 -0.561 -8.611 1.00 94.56 70 ILE A N 1
ATOM 560 C CA . ILE A 1 70 ? 2.253 0.632 -9.306 1.00 94.56 70 ILE A CA 1
ATOM 561 C C . ILE A 1 70 ? 1.692 0.719 -10.725 1.00 94.56 70 ILE A C 1
ATOM 563 O O . ILE A 1 70 ? 1.226 1.784 -11.119 1.00 94.56 70 ILE A O 1
ATOM 567 N N . ILE A 1 71 ? 1.607 -0.398 -11.453 1.00 93.06 71 ILE A N 1
ATOM 568 C CA . ILE A 1 71 ? 1.078 -0.425 -12.824 1.00 93.06 71 ILE A CA 1
ATOM 569 C C . ILE A 1 71 ? -0.428 -0.169 -12.838 1.00 93.06 71 ILE A C 1
ATOM 571 O O . ILE A 1 71 ? -0.927 0.596 -13.667 1.00 93.06 71 ILE A O 1
ATOM 575 N N . SER A 1 72 ? -1.157 -0.699 -11.849 1.00 91.44 72 SER A N 1
ATOM 576 C CA . SER A 1 72 ? -2.554 -0.319 -11.621 1.00 91.44 72 SER A CA 1
ATOM 577 C C . SER A 1 72 ? -2.712 1.187 -11.392 1.00 91.44 72 SER A C 1
ATOM 579 O O . SER A 1 72 ? -3.714 1.766 -11.816 1.00 91.44 72 SER A O 1
ATOM 581 N N . SER A 1 73 ? -1.749 1.816 -10.720 1.00 91.56 73 SER A N 1
ATOM 582 C CA . SER A 1 73 ? -1.756 3.252 -10.432 1.00 91.56 73 SER A CA 1
ATOM 583 C C . SER A 1 73 ? -1.419 4.077 -11.685 1.00 91.56 73 SER A C 1
ATOM 585 O O . SER A 1 73 ? -2.119 5.045 -11.982 1.00 91.56 73 SER A O 1
ATOM 587 N N . CYS A 1 74 ? -0.466 3.627 -12.513 1.00 91.88 74 CYS A N 1
ATOM 588 C CA . CYS A 1 74 ? -0.206 4.211 -13.835 1.00 91.88 74 CYS A CA 1
ATOM 589 C C . CYS A 1 74 ? -1.468 4.182 -14.719 1.00 91.88 74 CYS A C 1
ATOM 591 O O . CYS A 1 74 ? -1.868 5.204 -15.282 1.00 91.88 74 CYS A O 1
ATOM 593 N N . SER A 1 75 ? -2.145 3.027 -14.782 1.00 90.31 75 SER A N 1
ATOM 594 C CA . SER A 1 75 ? -3.385 2.852 -15.549 1.00 90.31 75 SER A CA 1
ATOM 595 C C . SER A 1 75 ? -4.508 3.766 -15.046 1.00 90.31 75 SER A C 1
ATOM 597 O O . SER A 1 75 ? -5.252 4.333 -15.849 1.00 90.31 75 SER A O 1
ATOM 599 N N . TRP A 1 76 ? -4.615 3.984 -13.731 1.00 88.00 76 TRP A N 1
ATOM 600 C CA . TRP A 1 76 ? -5.539 4.973 -13.163 1.00 88.00 76 TRP A CA 1
ATOM 601 C C . TRP A 1 76 ? -5.278 6.391 -13.675 1.00 88.00 76 TRP A C 1
ATOM 603 O O . TRP A 1 76 ? -6.220 7.101 -14.032 1.00 88.00 76 TRP A O 1
ATOM 613 N N . ASN A 1 77 ? -4.008 6.770 -13.804 1.00 89.00 77 ASN A N 1
ATOM 614 C CA . ASN A 1 77 ? -3.597 8.046 -14.389 1.00 89.00 77 ASN A CA 1
ATOM 615 C C . ASN A 1 77 ? -3.650 8.057 -15.929 1.00 89.00 77 ASN A C 1
ATOM 617 O O . ASN A 1 77 ? -3.200 9.014 -16.552 1.00 89.00 77 ASN A O 1
ATOM 621 N N . ARG A 1 78 ? -4.241 7.023 -16.551 1.00 89.50 78 ARG A N 1
ATOM 622 C CA . ARG A 1 78 ? -4.335 6.826 -18.010 1.00 89.50 78 ARG A CA 1
ATOM 623 C C . ARG A 1 78 ? -2.973 6.787 -18.703 1.00 89.50 78 ARG A C 1
ATOM 625 O O . ARG A 1 78 ? -2.891 7.022 -19.907 1.00 89.50 78 ARG A O 1
ATOM 632 N N . PHE A 1 79 ? -1.921 6.474 -17.954 1.00 91.12 79 PHE A N 1
ATOM 633 C CA . PHE A 1 79 ? -0.582 6.309 -18.485 1.00 91.12 79 PHE A CA 1
ATOM 634 C C . PHE A 1 79 ? -0.354 4.843 -18.855 1.00 91.12 79 PHE A C 1
ATOM 636 O O . PHE A 1 79 ? -0.598 3.942 -18.048 1.00 91.12 79 PHE A O 1
ATOM 643 N N . LYS A 1 80 ? 0.110 4.612 -20.083 1.00 91.25 80 LYS A N 1
ATOM 644 C CA . LYS A 1 80 ? 0.549 3.300 -20.557 1.00 91.25 80 LYS A CA 1
ATOM 645 C C . LYS A 1 80 ? 2.069 3.312 -20.585 1.00 91.25 80 LYS A C 1
ATOM 647 O O . LYS A 1 80 ? 2.644 4.130 -21.293 1.00 91.25 80 LYS A O 1
ATOM 652 N N . LEU A 1 81 ? 2.687 2.442 -19.791 1.00 91.56 81 LEU A N 1
ATOM 653 C CA . LEU A 1 81 ? 4.132 2.258 -19.822 1.00 91.56 81 LEU A CA 1
ATOM 654 C C . LEU A 1 81 ? 4.514 1.633 -21.163 1.00 91.56 81 LEU A C 1
ATOM 656 O O . LEU A 1 81 ? 3.978 0.582 -21.511 1.00 91.56 81 LEU A O 1
ATOM 660 N N . ASP A 1 82 ? 5.408 2.293 -21.891 1.00 92.00 82 ASP A N 1
ATOM 661 C CA . ASP A 1 82 ? 6.098 1.701 -23.031 1.00 92.00 82 ASP A CA 1
ATOM 662 C C . ASP A 1 82 ? 7.380 1.035 -22.524 1.00 92.00 82 ASP A C 1
ATOM 664 O O . ASP A 1 82 ? 8.135 1.630 -21.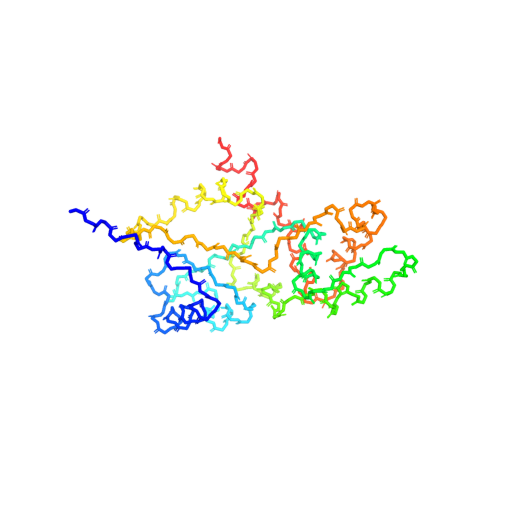754 1.00 92.00 82 ASP A O 1
ATOM 668 N N . CYS A 1 83 ? 7.589 -0.220 -22.904 1.00 92.56 83 CYS A N 1
ATOM 669 C CA . CYS A 1 83 ? 8.742 -1.012 -22.484 1.00 92.56 83 CYS A CA 1
ATOM 670 C C . CYS A 1 83 ? 9.810 -1.112 -23.582 1.00 92.56 83 CYS A C 1
ATOM 672 O O . CYS A 1 83 ? 10.840 -1.762 -23.365 1.00 92.56 83 CYS A O 1
ATOM 674 N N . HIS A 1 84 ? 9.565 -0.536 -24.761 1.00 92.81 84 HIS A N 1
ATOM 675 C CA . HIS A 1 84 ? 10.513 -0.522 -25.867 1.00 92.81 84 HIS A CA 1
ATOM 676 C C . HIS A 1 84 ? 11.530 0.605 -25.673 1.00 92.81 84 HIS A C 1
ATOM 678 O O . HIS A 1 84 ? 11.153 1.751 -25.463 1.00 92.81 84 HIS A O 1
ATOM 684 N N . ASP A 1 85 ? 12.819 0.255 -25.703 1.00 91.56 85 ASP A N 1
ATOM 685 C CA . ASP A 1 85 ? 13.959 1.184 -25.642 1.00 91.56 85 ASP A CA 1
ATOM 686 C C . ASP A 1 85 ? 13.953 2.191 -24.470 1.00 91.56 85 ASP A C 1
ATOM 688 O O . ASP A 1 85 ? 14.624 3.221 -24.516 1.00 91.56 85 ASP A O 1
ATOM 692 N N . ILE A 1 86 ? 13.231 1.878 -23.388 1.00 95.88 86 ILE A N 1
ATOM 693 C CA . ILE A 1 86 ? 13.160 2.716 -22.189 1.00 95.88 86 ILE A CA 1
ATOM 694 C C . ILE A 1 86 ? 14.461 2.631 -21.379 1.00 95.88 86 ILE A C 1
ATOM 696 O O . ILE A 1 86 ? 14.952 1.538 -21.084 1.00 95.88 86 ILE A O 1
ATOM 700 N N . THR A 1 87 ? 15.016 3.783 -20.990 1.00 97.12 87 THR A N 1
ATOM 701 C CA . THR A 1 87 ? 16.168 3.827 -20.075 1.00 97.12 87 THR A CA 1
ATOM 702 C C . THR A 1 87 ? 15.724 3.686 -18.621 1.00 97.12 87 THR A C 1
ATOM 704 O O . THR A 1 87 ? 14.572 3.959 -18.272 1.00 97.12 87 THR A O 1
ATOM 707 N N . ASP A 1 88 ? 16.649 3.301 -17.742 1.00 96.25 88 ASP A N 1
ATOM 708 C CA . ASP A 1 88 ? 16.353 3.141 -16.315 1.00 96.25 88 ASP A CA 1
ATOM 709 C C . ASP A 1 88 ? 15.939 4.479 -15.676 1.00 96.25 88 ASP A C 1
ATOM 711 O O . ASP A 1 88 ? 14.991 4.531 -14.892 1.00 96.25 88 ASP A O 1
ATOM 715 N N . GLU A 1 89 ? 16.569 5.588 -16.072 1.00 96.31 89 GLU A N 1
ATOM 716 C CA . GLU A 1 89 ? 16.216 6.928 -15.595 1.00 96.31 89 GLU A CA 1
ATOM 717 C C . GLU A 1 89 ? 14.790 7.319 -15.994 1.00 96.31 89 GLU A C 1
ATOM 719 O O . GLU A 1 89 ? 14.046 7.888 -15.188 1.00 96.31 89 GLU A O 1
ATOM 724 N N . GLU A 1 90 ? 14.385 7.015 -17.230 1.00 96.56 90 GLU A N 1
ATOM 725 C CA . GLU A 1 90 ? 13.033 7.297 -17.700 1.00 96.56 90 GLU A CA 1
ATOM 726 C C . GLU A 1 90 ? 11.995 6.423 -16.990 1.00 96.56 90 GLU A C 1
ATOM 728 O O . GLU A 1 90 ? 10.973 6.940 -16.523 1.00 96.56 90 GLU A O 1
ATOM 733 N N . LEU A 1 91 ? 12.287 5.130 -16.844 1.00 96.44 91 LEU A N 1
ATOM 734 C CA . LEU A 1 91 ? 1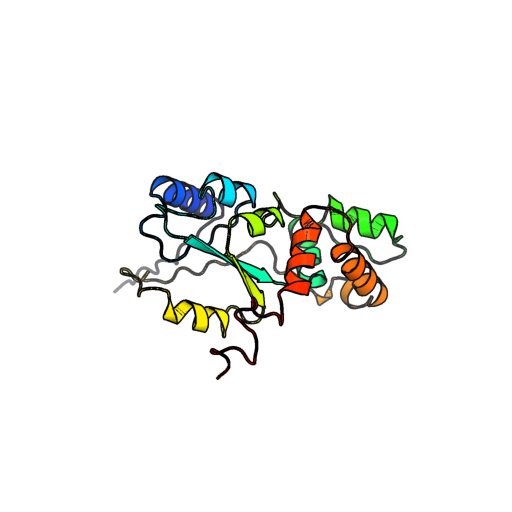1.447 4.177 -16.129 1.00 96.44 91 LEU A CA 1
ATOM 735 C C . LEU A 1 91 ? 11.189 4.633 -14.689 1.00 96.44 91 LEU A C 1
ATOM 737 O O . LEU A 1 91 ? 10.037 4.722 -14.258 1.00 96.44 91 LEU A O 1
ATOM 741 N N . PHE A 1 92 ? 12.243 4.982 -13.950 1.00 95.62 92 PHE A N 1
ATOM 742 C CA . PHE A 1 92 ? 12.123 5.413 -12.557 1.00 95.62 92 PHE A CA 1
ATOM 743 C C . PHE A 1 92 ? 11.425 6.765 -12.429 1.00 95.62 92 PHE A C 1
ATOM 745 O O . PHE A 1 92 ? 10.571 6.938 -11.556 1.00 95.62 92 PHE A O 1
ATOM 752 N N . ARG A 1 93 ? 11.678 7.702 -13.353 1.00 95.19 93 ARG A N 1
ATOM 753 C CA . ARG A 1 93 ? 10.938 8.970 -13.411 1.00 95.19 93 ARG A CA 1
ATOM 754 C C . ARG A 1 93 ? 9.436 8.732 -13.568 1.00 95.19 93 ARG A C 1
ATOM 756 O O . ARG A 1 93 ? 8.651 9.372 -12.868 1.00 95.19 93 ARG A O 1
ATOM 763 N N . ILE A 1 94 ? 9.022 7.836 -14.465 1.00 95.06 94 ILE A N 1
ATOM 764 C CA . ILE A 1 94 ? 7.606 7.494 -14.669 1.00 95.06 94 ILE A CA 1
ATOM 765 C C . ILE A 1 94 ? 7.012 6.890 -13.392 1.00 95.06 94 ILE A C 1
ATOM 767 O O . ILE A 1 94 ? 5.965 7.346 -12.920 1.00 95.06 94 ILE A O 1
ATOM 771 N N . VAL A 1 95 ? 7.702 5.906 -12.809 1.00 94.44 95 VAL A N 1
ATOM 772 C CA . VAL A 1 95 ? 7.286 5.223 -11.576 1.00 94.44 95 VAL A CA 1
ATOM 773 C C . VAL A 1 95 ? 7.093 6.204 -10.418 1.00 94.44 95 VAL A C 1
ATOM 775 O O . VAL A 1 95 ? 6.132 6.062 -9.664 1.00 94.44 95 VAL A O 1
ATOM 778 N N . ASP A 1 96 ? 7.945 7.222 -10.299 1.00 94.25 96 ASP A N 1
ATOM 779 C CA . ASP A 1 96 ? 7.921 8.143 -9.160 1.00 94.25 96 ASP A CA 1
ATOM 780 C C . ASP A 1 96 ? 7.018 9.363 -9.338 1.00 94.25 96 ASP A C 1
ATOM 782 O O . ASP A 1 96 ? 6.527 9.907 -8.348 1.00 94.25 96 ASP A O 1
ATOM 786 N N . SER A 1 97 ? 6.818 9.828 -10.573 1.00 91.69 97 SER A N 1
ATOM 787 C CA . SER A 1 97 ? 6.131 11.103 -10.836 1.00 91.69 97 SER A CA 1
ATOM 788 C C . SER A 1 97 ? 4.793 10.964 -11.553 1.00 91.69 97 SER A C 1
ATOM 790 O O . SER A 1 97 ? 3.918 11.809 -11.370 1.00 91.69 97 SER A O 1
ATOM 792 N N . VAL A 1 98 ? 4.611 9.905 -12.345 1.00 93.19 98 VAL A N 1
ATOM 793 C CA . VAL A 1 98 ? 3.417 9.724 -13.181 1.00 93.19 98 VAL A CA 1
ATOM 794 C C . VAL A 1 98 ? 2.473 8.703 -12.575 1.00 93.19 98 VAL A C 1
ATOM 796 O O . VAL A 1 98 ? 1.266 8.916 -12.560 1.00 93.19 98 VAL A O 1
ATOM 799 N N . CYS A 1 99 ? 2.996 7.585 -12.082 1.00 93.19 99 CYS A N 1
ATOM 800 C CA . CYS A 1 99 ? 2.167 6.485 -11.602 1.00 93.19 99 CYS A CA 1
ATOM 801 C C . CYS A 1 99 ? 1.503 6.698 -10.234 1.00 93.19 99 CYS A C 1
ATOM 803 O O . CYS A 1 99 ? 0.390 6.201 -10.065 1.00 93.19 99 CYS A O 1
ATOM 805 N N . PRO A 1 100 ? 2.093 7.403 -9.249 1.00 91.38 100 PRO A N 1
ATOM 806 C CA . PRO A 1 100 ? 1.452 7.564 -7.949 1.00 91.38 100 PRO A CA 1
ATOM 807 C C . PRO A 1 100 ? 0.117 8.316 -8.050 1.00 91.38 100 PRO A C 1
ATOM 809 O O . PRO A 1 100 ? -0.011 9.319 -8.752 1.00 91.38 10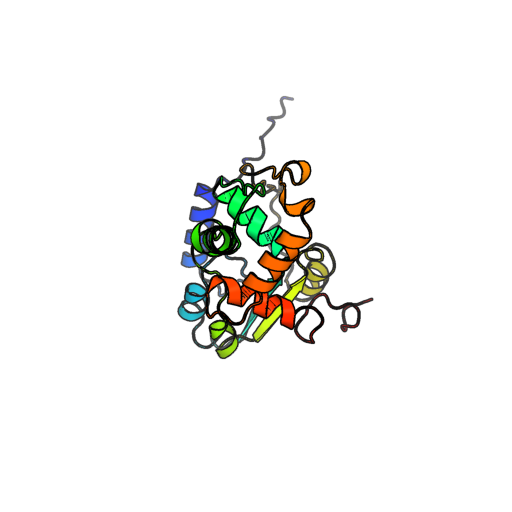0 PRO A O 1
ATOM 812 N N . VAL A 1 101 ? -0.901 7.831 -7.333 1.00 85.81 101 VAL A N 1
ATOM 813 C CA . VAL A 1 101 ? -2.250 8.417 -7.347 1.00 85.81 101 VAL A CA 1
ATOM 814 C C . VAL A 1 101 ? -2.522 9.159 -6.046 1.00 85.81 101 VAL A C 1
ATOM 816 O O . VAL A 1 101 ? -2.562 8.571 -4.964 1.00 85.81 101 VAL A O 1
ATOM 819 N N . GLY A 1 102 ? -2.811 10.453 -6.170 1.00 85.19 102 GLY A N 1
ATOM 820 C CA . GLY A 1 102 ? -3.234 11.288 -5.052 1.00 85.19 102 GLY A CA 1
ATOM 821 C C . GLY A 1 102 ? -2.154 11.473 -3.985 1.00 85.19 102 GLY A C 1
ATOM 822 O O . GLY A 1 102 ? -0.958 11.354 -4.235 1.00 85.19 102 GLY A O 1
ATOM 823 N N . LYS A 1 103 ? -2.589 11.817 -2.770 1.00 88.19 103 LYS A N 1
ATOM 824 C CA . LYS A 1 103 ? -1.685 11.997 -1.631 1.00 88.19 103 LYS A CA 1
ATOM 825 C C . LYS A 1 103 ? -1.227 10.632 -1.091 1.00 88.19 103 LYS A C 1
ATOM 827 O O . LYS A 1 103 ? -2.026 9.694 -1.073 1.00 88.19 103 LYS A O 1
ATOM 832 N N . PRO A 1 104 ? 0.009 10.522 -0.577 1.00 90.81 104 PRO A N 1
ATOM 833 C CA . PRO A 1 104 ? 0.504 9.309 0.076 1.00 90.81 104 PRO A CA 1
ATOM 834 C C . PRO A 1 104 ? -0.408 8.889 1.233 1.00 90.81 104 PRO A C 1
ATOM 836 O O . PRO A 1 104 ? -0.734 9.681 2.124 1.00 90.81 104 PRO A O 1
ATOM 839 N N . ARG A 1 105 ? -0.819 7.623 1.218 1.00 92.31 105 ARG A N 1
ATOM 840 C CA . ARG A 1 105 ? -1.719 7.046 2.229 1.00 92.31 105 ARG A CA 1
ATOM 841 C C . ARG A 1 105 ? -0.973 6.456 3.419 1.00 92.31 105 ARG A C 1
ATOM 843 O O . ARG A 1 105 ? -1.514 6.432 4.514 1.00 92.31 105 ARG A O 1
ATOM 850 N N . TYR A 1 106 ? 0.281 6.069 3.212 1.00 95.31 106 TYR A N 1
ATOM 851 C CA . TYR A 1 106 ? 1.159 5.513 4.230 1.00 95.31 106 TYR A CA 1
ATOM 852 C C . TYR A 1 106 ? 2.447 6.334 4.334 1.00 95.31 106 TYR A C 1
ATOM 854 O O . TYR A 1 106 ? 2.924 6.887 3.341 1.00 95.31 106 TYR A O 1
ATOM 862 N N . ASN A 1 107 ? 2.988 6.412 5.545 1.00 95.56 107 ASN A N 1
ATOM 863 C CA . ASN A 1 107 ? 4.308 6.950 5.844 1.00 95.56 107 ASN A CA 1
ATOM 864 C C . ASN A 1 107 ? 4.811 6.269 7.125 1.00 95.56 107 ASN A C 1
ATOM 866 O O . ASN A 1 107 ? 4.014 6.043 8.035 1.00 95.56 107 ASN A O 1
ATOM 870 N N . HIS A 1 108 ? 6.112 5.986 7.223 1.00 95.38 108 HIS A N 1
ATOM 871 C CA . HIS A 1 108 ? 6.706 5.330 8.401 1.00 95.38 108 HIS A CA 1
ATOM 872 C C . HIS A 1 108 ? 6.479 6.102 9.708 1.00 95.38 108 HIS A C 1
ATOM 874 O O . HIS A 1 108 ? 6.553 5.514 10.781 1.00 95.38 108 HIS A O 1
ATOM 880 N N . ILE A 1 109 ? 6.164 7.401 9.643 1.00 95.19 109 ILE A N 1
ATOM 881 C CA . ILE A 1 109 ? 5.787 8.193 10.820 1.00 95.19 109 ILE A CA 1
ATOM 882 C C . ILE A 1 109 ? 4.559 7.632 11.544 1.00 95.19 109 ILE A C 1
ATOM 884 O O . ILE A 1 109 ? 4.474 7.788 12.755 1.00 95.19 109 ILE A O 1
ATOM 888 N N . LEU A 1 110 ? 3.647 6.954 10.835 1.00 95.88 110 LEU A N 1
ATOM 889 C CA . LEU A 1 110 ? 2.478 6.328 11.454 1.00 95.88 110 LEU A CA 1
ATOM 890 C C . LEU A 1 110 ? 2.906 5.294 12.507 1.00 95.88 110 LEU A C 1
ATOM 892 O O . LEU A 1 110 ? 2.275 5.188 13.550 1.00 95.88 110 LEU A O 1
ATOM 896 N N . ALA A 1 111 ? 4.012 4.576 12.282 1.00 95.81 111 ALA A N 1
ATOM 897 C CA . ALA A 1 111 ? 4.487 3.535 13.196 1.00 95.81 111 ALA A CA 1
ATOM 898 C C . ALA A 1 111 ? 5.023 4.089 14.531 1.00 95.81 111 ALA A C 1
ATOM 900 O O . ALA A 1 111 ? 5.381 3.319 15.415 1.00 95.81 111 ALA A O 1
ATOM 901 N N . ARG A 1 112 ? 5.125 5.418 14.679 1.00 95.38 112 ARG A N 1
ATOM 902 C CA . ARG A 1 112 ? 5.495 6.055 15.952 1.00 95.38 112 ARG A CA 1
ATOM 903 C C . ARG A 1 112 ? 4.329 6.119 16.927 1.00 95.38 112 ARG A C 1
ATOM 905 O O . ARG A 1 112 ? 4.550 6.008 18.127 1.00 95.38 112 ARG A O 1
ATOM 912 N N . ASP A 1 113 ? 3.129 6.320 16.395 1.00 96.25 113 ASP A N 1
ATOM 913 C CA . ASP A 1 113 ? 1.940 6.624 17.187 1.00 96.25 113 ASP A CA 1
ATOM 914 C C . ASP A 1 113 ? 0.932 5.467 17.180 1.00 96.25 113 ASP A C 1
ATOM 916 O O . ASP A 1 113 ? 0.168 5.325 18.129 1.00 96.25 113 ASP A O 1
ATOM 920 N N . PHE A 1 114 ? 0.939 4.624 16.142 1.00 97.38 114 PHE A N 1
ATOM 921 C CA . PHE A 1 114 ? -0.036 3.550 15.942 1.00 97.38 114 PHE A CA 1
ATOM 922 C C . PHE A 1 114 ? 0.611 2.166 16.013 1.00 97.38 114 PHE A C 1
ATOM 924 O O . PHE A 1 114 ? 1.737 1.977 15.545 1.00 97.38 114 PHE A O 1
ATOM 931 N N . ASP A 1 115 ? -0.144 1.176 16.502 1.00 96.56 115 ASP A N 1
ATOM 932 C CA . ASP A 1 115 ? 0.174 -0.229 16.240 1.00 96.56 115 ASP A CA 1
ATOM 933 C C . ASP A 1 115 ? -0.238 -0.550 14.800 1.00 96.56 115 ASP A C 1
ATOM 935 O O . ASP A 1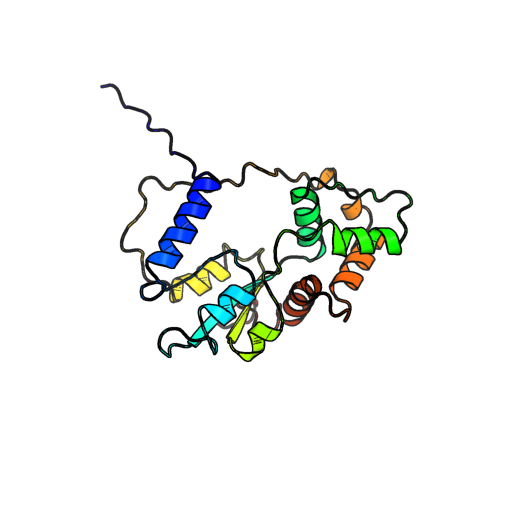 115 ? -1.419 -0.498 14.448 1.00 96.56 115 ASP A O 1
ATOM 939 N N . ILE A 1 116 ? 0.746 -0.806 13.940 1.00 97.19 116 ILE A N 1
ATOM 940 C CA . ILE A 1 116 ? 0.510 -1.066 12.523 1.00 97.19 116 ILE A CA 1
ATOM 941 C C . ILE A 1 116 ? 0.676 -2.551 12.253 1.00 97.19 116 ILE A C 1
ATOM 943 O O . ILE A 1 116 ? 1.731 -3.141 12.498 1.00 97.19 116 ILE A O 1
ATOM 947 N N . LYS A 1 117 ? -0.364 -3.128 11.663 1.00 97.25 117 LYS A N 1
ATOM 948 C CA . LYS A 1 117 ? -0.366 -4.475 11.105 1.00 97.25 117 LYS A CA 1
ATOM 949 C C . LYS A 1 117 ? -0.515 -4.398 9.594 1.00 97.25 117 LYS A C 1
ATOM 951 O O . LYS A 1 117 ? -1.021 -3.416 9.045 1.00 97.25 117 LYS A O 1
ATOM 956 N N . CYS A 1 118 ? -0.108 -5.450 8.908 1.00 97.25 118 CYS A N 1
ATOM 957 C CA . CYS A 1 118 ? -0.382 -5.616 7.490 1.00 97.25 118 CYS A CA 1
ATOM 958 C C . CYS A 1 118 ? -1.199 -6.870 7.237 1.00 97.25 118 CYS A C 1
ATOM 960 O O . CYS A 1 118 ? -1.352 -7.737 8.093 1.00 97.25 118 CYS A O 1
ATOM 962 N N . PHE A 1 119 ? -1.715 -6.968 6.024 1.00 96.38 119 PHE A N 1
ATOM 963 C CA . PHE A 1 119 ? -2.276 -8.203 5.512 1.00 96.38 119 PHE A CA 1
ATOM 964 C C . PHE A 1 119 ? -2.007 -8.307 4.020 1.00 96.38 119 PHE A C 1
ATOM 966 O O . PHE A 1 119 ? -1.943 -7.295 3.318 1.00 96.38 119 PHE A O 1
ATOM 973 N N . ASP A 1 120 ? -1.887 -9.532 3.530 1.00 95.44 120 ASP A N 1
ATOM 974 C CA . ASP A 1 120 ? -1.845 -9.809 2.104 1.00 95.44 120 ASP A CA 1
ATOM 975 C C . ASP A 1 120 ? -3.209 -9.477 1.484 1.00 95.44 120 ASP A C 1
ATOM 977 O O . ASP A 1 120 ? -4.233 -10.088 1.807 1.00 95.44 120 ASP A O 1
ATOM 981 N N . PHE A 1 121 ? -3.227 -8.504 0.573 1.00 94.12 121 PHE A N 1
ATOM 982 C CA . PHE A 1 121 ? -4.439 -8.075 -0.117 1.00 94.12 121 PHE A CA 1
ATOM 983 C C . PHE A 1 121 ? -5.118 -9.224 -0.883 1.00 94.12 121 PHE A C 1
ATOM 985 O O . PHE A 1 121 ? -6.346 -9.259 -0.974 1.00 94.12 121 PHE A O 1
ATOM 992 N N . HIS A 1 122 ? -4.363 -10.210 -1.378 1.00 91.19 122 HIS A N 1
ATOM 993 C CA . HIS A 1 122 ? -4.936 -11.385 -2.045 1.00 91.19 122 HIS A CA 1
ATOM 994 C C . HIS A 1 122 ? -5.722 -12.290 -1.089 1.00 91.19 122 HIS A C 1
ATOM 996 O O . HIS A 1 122 ? -6.582 -13.053 -1.528 1.00 91.19 122 HIS A O 1
ATOM 1002 N N . LYS A 1 123 ? -5.474 -12.173 0.218 1.00 91.19 123 LYS A N 1
ATOM 1003 C CA . LYS A 1 123 ? -6.171 -12.900 1.285 1.00 91.19 123 LYS A CA 1
ATOM 1004 C C . LYS A 1 123 ? -7.203 -12.026 2.003 1.00 91.19 123 LYS A C 1
ATOM 1006 O O . LYS A 1 123 ? -7.696 -12.408 3.065 1.00 91.19 123 LYS A O 1
ATOM 1011 N N . GLN A 1 124 ? -7.552 -10.865 1.431 1.00 90.19 124 GLN A N 1
ATOM 1012 C CA . GLN A 1 124 ? -8.503 -9.940 2.041 1.00 90.19 124 GLN A CA 1
ATOM 1013 C C . GLN A 1 124 ? -9.845 -10.627 2.317 1.00 90.19 124 GLN A C 1
ATOM 1015 O O . GLN A 1 124 ? -10.303 -10.624 3.449 1.00 90.19 124 GLN A O 1
ATOM 1020 N N . PHE A 1 125 ? -10.457 -11.247 1.304 1.00 86.06 125 PHE A N 1
ATOM 1021 C CA . PHE A 1 125 ? -11.791 -11.863 1.405 1.00 86.06 125 PHE A CA 1
ATOM 1022 C C . PHE A 1 125 ? -11.799 -13.278 1.993 1.00 86.06 125 PHE A C 1
ATOM 1024 O O . PHE A 1 125 ? -12.829 -13.942 1.967 1.00 86.06 125 PHE A O 1
ATOM 1031 N N . THR A 1 126 ? -10.657 -13.742 2.493 1.00 88.31 126 THR A N 1
ATOM 1032 C CA . THR A 1 126 ? -10.538 -15.006 3.216 1.00 88.31 126 THR A CA 1
ATOM 1033 C C . THR A 1 126 ? -10.033 -14.692 4.619 1.00 88.31 126 THR A C 1
ATOM 1035 O O . THR A 1 126 ? -10.785 -14.184 5.446 1.00 88.31 126 THR A O 1
ATOM 1038 N N . LYS A 1 127 ? -8.730 -14.841 4.852 1.00 89.31 127 LYS A N 1
ATOM 1039 C CA . LYS A 1 127 ? -8.119 -14.748 6.179 1.00 89.31 127 LYS A CA 1
ATOM 1040 C C . LYS A 1 127 ? -8.326 -13.408 6.875 1.00 89.31 127 LYS A C 1
ATOM 1042 O O . LYS A 1 127 ? -8.513 -13.381 8.085 1.00 89.31 127 LYS A O 1
ATOM 1047 N N . TYR A 1 128 ? -8.262 -12.293 6.146 1.00 91.19 128 TYR A N 1
ATOM 1048 C CA . TYR A 1 128 ? -8.443 -10.987 6.782 1.00 91.19 128 TYR A CA 1
ATOM 1049 C C . TYR A 1 128 ? -9.900 -10.757 7.196 1.00 91.19 128 TYR A C 1
ATOM 1051 O O . TYR A 1 128 ? -10.140 -10.272 8.298 1.00 91.19 128 TYR A O 1
ATOM 1059 N N . ILE A 1 129 ? -10.877 -11.133 6.363 1.00 88.31 129 ILE A N 1
ATOM 1060 C CA . ILE A 1 129 ? -12.288 -11.096 6.771 1.00 88.31 129 ILE A CA 1
ATOM 1061 C C . ILE A 1 129 ? -12.528 -12.031 7.958 1.00 88.31 129 ILE A C 1
ATOM 1063 O O . ILE A 1 129 ? -13.191 -11.606 8.901 1.00 88.31 129 ILE A O 1
ATOM 1067 N N . ASP A 1 130 ? -11.942 -13.228 7.976 1.00 89.88 130 ASP A N 1
ATOM 1068 C CA . ASP A 1 130 ? -12.054 -14.143 9.118 1.00 89.88 130 ASP A CA 1
ATOM 1069 C C . ASP A 1 130 ? -11.476 -13.510 10.394 1.00 89.88 130 ASP A C 1
ATOM 1071 O O . ASP A 1 130 ? -12.145 -13.474 11.427 1.00 89.88 130 ASP A O 1
ATOM 1075 N N . TYR A 1 131 ? -10.288 -12.902 10.308 1.00 91.19 131 TYR A N 1
ATOM 1076 C CA . TYR A 1 131 ? -9.672 -12.143 11.403 1.00 91.19 131 TYR A CA 1
ATOM 1077 C C . TYR A 1 131 ? -10.555 -10.986 11.896 1.00 91.19 131 TYR A C 1
ATOM 1079 O O . TYR A 1 131 ? -10.683 -10.758 13.103 1.00 91.19 131 TYR A O 1
ATOM 1087 N N . MET A 1 132 ? -11.169 -10.238 10.977 1.00 90.81 132 MET A N 1
ATOM 1088 C CA . MET A 1 132 ? -12.048 -9.120 11.320 1.00 90.81 132 MET A CA 1
ATOM 1089 C C . MET A 1 132 ? -13.391 -9.599 11.884 1.00 90.81 132 MET A C 1
ATOM 1091 O O . MET A 1 132 ? -13.956 -8.931 12.746 1.00 90.81 132 MET A O 1
ATOM 1095 N N . SER A 1 133 ? -13.896 -10.760 11.463 1.00 88.44 133 SER A N 1
ATOM 1096 C CA . SER A 1 133 ? -15.194 -11.291 11.902 1.00 88.44 133 SER A CA 1
ATOM 1097 C C . SER A 1 133 ? -15.273 -11.517 13.413 1.00 88.44 133 SER A C 1
ATOM 1099 O O . SER A 1 133 ? -16.340 -11.377 14.001 1.00 88.44 133 SER A O 1
ATOM 1101 N N . THR A 1 134 ? -14.138 -11.789 14.064 1.00 88.19 134 THR A N 1
ATOM 1102 C CA . THR A 1 134 ? -14.069 -11.976 15.520 1.00 88.19 134 THR A CA 1
ATOM 1103 C C . THR A 1 134 ? -13.992 -10.660 16.299 1.00 88.19 134 THR A C 1
ATOM 1105 O O . THR A 1 134 ? -13.920 -10.688 17.524 1.00 88.19 134 THR A O 1
ATOM 1108 N N . ARG A 1 135 ? -13.917 -9.516 15.607 1.00 88.50 135 ARG A N 1
ATOM 1109 C CA . ARG A 1 135 ? -13.732 -8.171 16.186 1.00 88.50 135 ARG A CA 1
ATOM 1110 C C . ARG A 1 135 ? -14.897 -7.240 15.889 1.00 88.50 135 ARG A C 1
ATOM 1112 O O . ARG A 1 135 ? -15.192 -6.365 16.691 1.00 88.50 135 ARG A O 1
ATOM 1119 N N . LEU A 1 136 ? -15.526 -7.405 14.729 1.00 86.75 136 LEU A N 1
ATOM 1120 C CA . LEU A 1 136 ? -16.645 -6.573 14.308 1.00 86.75 136 LEU A CA 1
ATOM 1121 C C . LEU A 1 136 ? -17.933 -7.043 14.977 1.00 86.75 136 LEU A C 1
ATOM 1123 O O . LEU A 1 136 ? -18.277 -8.224 14.905 1.00 86.75 136 LEU A O 1
ATOM 1127 N N . HIS A 1 137 ? -18.692 -6.114 15.556 1.00 81.38 137 HIS A N 1
ATOM 1128 C CA . HIS A 1 137 ? -20.044 -6.433 15.985 1.00 81.38 137 HIS A CA 1
ATOM 1129 C C . HIS A 1 137 ? -20.962 -6.610 14.763 1.00 81.38 137 HIS A C 1
ATOM 1131 O O . HIS A 1 137 ? -20.772 -5.959 13.724 1.00 81.38 137 HIS A O 1
ATOM 1137 N N . PRO A 1 138 ? -21.992 -7.473 14.861 1.00 73.50 138 PRO A N 1
ATOM 1138 C CA . PRO A 1 138 ? -23.028 -7.557 13.845 1.00 73.50 138 PRO A CA 1
ATOM 1139 C C . PRO A 1 138 ? -23.623 -6.176 13.568 1.00 73.50 138 PRO A C 1
ATOM 1141 O O . PRO A 1 138 ? -23.928 -5.413 14.489 1.00 73.50 138 PRO A O 1
ATOM 1144 N N . ARG A 1 139 ? -23.815 -5.845 12.289 1.00 65.88 139 ARG A N 1
ATOM 1145 C CA . ARG A 1 139 ? -24.432 -4.569 11.923 1.00 65.88 139 ARG A CA 1
ATOM 1146 C C . ARG A 1 139 ? -25.855 -4.519 12.462 1.00 65.88 139 ARG A C 1
ATOM 1148 O O . ARG A 1 139 ? -26.650 -5.414 12.203 1.00 65.88 139 ARG A O 1
ATOM 1155 N N . ARG A 1 140 ? -26.206 -3.410 13.119 1.00 65.44 140 ARG A N 1
ATOM 1156 C CA . ARG A 1 140 ? -27.586 -3.138 13.555 1.00 65.44 140 ARG A CA 1
ATOM 1157 C C . ARG A 1 140 ? -28.575 -3.074 12.384 1.00 65.44 140 ARG A C 1
ATOM 1159 O O . ARG A 1 140 ? -29.759 -3.330 12.578 1.00 65.44 140 ARG A O 1
ATOM 1166 N N . PHE A 1 141 ? -28.098 -2.721 11.189 1.00 71.19 141 PHE A N 1
ATOM 1167 C CA . PHE A 1 141 ? -28.914 -2.579 9.986 1.00 71.19 141 PHE A CA 1
ATOM 1168 C C . PHE A 1 141 ? -28.282 -3.314 8.803 1.00 71.19 141 PHE A C 1
ATOM 1170 O O . PHE A 1 141 ? -27.120 -3.078 8.458 1.00 71.19 141 PHE A O 1
ATOM 1177 N N . GLU A 1 142 ? -29.072 -4.161 8.151 1.00 71.00 142 GLU A N 1
ATOM 1178 C CA . GLU A 1 142 ? -28.724 -4.773 6.872 1.00 71.00 142 GLU A CA 1
ATOM 1179 C C . GLU A 1 142 ? -29.252 -3.891 5.736 1.00 71.00 142 GLU A C 1
ATOM 1181 O O . GLU A 1 142 ? -30.422 -3.507 5.713 1.00 71.00 142 GLU A O 1
ATOM 1186 N N . SER A 1 143 ? -28.388 -3.532 4.785 1.00 62.00 143 SER A N 1
ATOM 1187 C CA . SER A 1 143 ? -28.824 -2.823 3.582 1.00 62.00 143 SER A CA 1
ATOM 1188 C C . SER A 1 143 ? -29.544 -3.813 2.671 1.00 62.00 143 SER A C 1
ATOM 1190 O O . SER A 1 143 ? -28.894 -4.669 2.068 1.00 62.00 143 SER A O 1
ATOM 1192 N N . VAL A 1 144 ? -30.865 -3.695 2.566 1.00 71.44 144 VAL A N 1
ATOM 1193 C CA . VAL A 1 144 ? -31.679 -4.476 1.630 1.00 71.44 144 VAL A CA 1
ATOM 1194 C C . VAL A 1 144 ? -32.295 -3.507 0.608 1.00 71.44 144 VAL A C 1
ATOM 1196 O O . VAL A 1 144 ? -33.138 -2.696 0.994 1.00 71.44 144 VAL A O 1
ATOM 1199 N N . PRO A 1 145 ? -31.888 -3.547 -0.679 1.00 75.69 145 PRO A N 1
ATOM 1200 C CA . PRO A 1 145 ? -30.916 -4.469 -1.274 1.00 75.69 145 PRO A CA 1
ATOM 1201 C C . PRO A 1 145 ? -29.456 -4.098 -0.966 1.00 75.69 145 PRO A C 1
ATOM 1203 O O . PRO A 1 145 ? -29.124 -2.938 -0.712 1.00 75.69 145 PRO A O 1
ATOM 1206 N N . PHE A 1 146 ? -28.564 -5.088 -1.056 1.00 70.56 146 PHE A N 1
ATOM 1207 C CA . PHE A 1 146 ? -27.125 -4.837 -1.102 1.00 70.56 146 PHE A CA 1
ATOM 1208 C C . PHE A 1 146 ? -26.793 -4.027 -2.359 1.00 70.56 146 PHE A C 1
ATOM 1210 O O . PHE A 1 146 ? -27.152 -4.423 -3.468 1.00 70.56 146 PHE A O 1
ATOM 1217 N N . ILE A 1 147 ? -26.104 -2.898 -2.189 1.00 68.88 147 ILE A N 1
ATOM 1218 C CA . ILE A 1 147 ? -25.654 -2.060 -3.302 1.00 68.88 147 ILE A CA 1
ATOM 1219 C C . I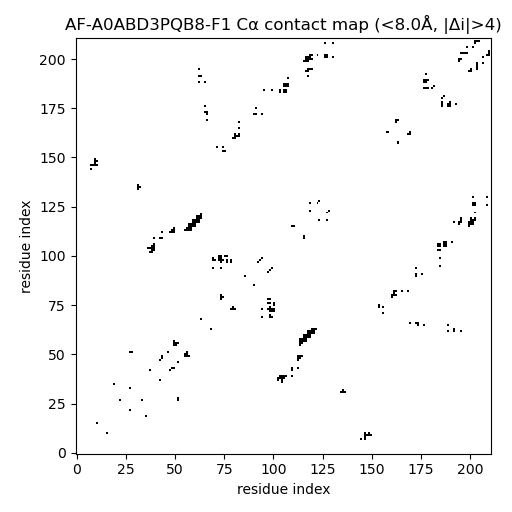LE A 1 147 ? -24.166 -2.355 -3.536 1.00 68.88 147 ILE A C 1
ATOM 1221 O O . ILE A 1 147 ? -23.326 -1.856 -2.775 1.00 68.88 147 ILE A O 1
ATOM 1225 N N . PRO A 1 148 ? -23.809 -3.159 -4.556 1.00 61.62 148 PRO A N 1
ATOM 1226 C CA . PRO A 1 148 ? -22.414 -3.409 -4.885 1.00 61.62 148 PRO A CA 1
ATOM 1227 C C . PRO A 1 148 ? -21.732 -2.110 -5.324 1.00 61.62 148 PRO A C 1
ATOM 1229 O O . PRO A 1 148 ? -22.290 -1.298 -6.064 1.00 61.62 148 PRO A O 1
ATOM 1232 N N . ARG A 1 149 ? -20.489 -1.916 -4.878 1.00 56.62 149 ARG A N 1
ATOM 1233 C CA . ARG A 1 149 ? -19.624 -0.839 -5.366 1.00 56.62 149 ARG A CA 1
ATOM 1234 C C . ARG A 1 149 ? -18.772 -1.384 -6.503 1.00 56.62 149 ARG A C 1
ATOM 1236 O O . ARG A 1 149 ? -17.770 -2.043 -6.256 1.00 56.62 149 ARG A O 1
ATOM 1243 N N . GLU A 1 150 ? -19.152 -1.088 -7.739 1.00 55.53 150 GLU A N 1
ATOM 1244 C CA . GLU A 1 150 ? -18.304 -1.361 -8.900 1.00 55.53 150 GLU A CA 1
ATOM 1245 C C . GLU A 1 150 ? -17.472 -0.127 -9.250 1.00 55.53 150 GLU A C 1
ATOM 1247 O O . GLU A 1 150 ? -17.988 0.963 -9.514 1.00 55.53 150 GLU A O 1
ATOM 1252 N N . ASN A 1 151 ? -16.155 -0.294 -9.306 1.00 54.66 151 ASN A N 1
ATOM 1253 C CA . ASN A 1 151 ? -15.244 0.713 -9.827 1.00 54.66 151 ASN A CA 1
ATOM 1254 C C . ASN A 1 151 ? -15.269 0.698 -11.366 1.00 54.66 151 ASN A C 1
ATOM 1256 O O . ASN A 1 151 ? -14.326 0.266 -12.017 1.00 54.66 151 ASN A O 1
ATOM 1260 N N . ARG A 1 152 ? -16.324 1.258 -11.973 1.00 52.53 152 ARG A N 1
ATOM 1261 C CA . ARG A 1 152 ? -16.522 1.328 -13.442 1.00 52.53 152 ARG A CA 1
ATOM 1262 C C . ARG A 1 152 ? -15.362 1.917 -14.264 1.00 52.53 152 ARG A C 1
ATOM 1264 O O . ARG A 1 152 ? -15.425 1.913 -15.488 1.00 52.53 152 ARG A O 1
ATOM 1271 N N . ARG A 1 153 ? -14.345 2.510 -13.631 1.00 56.44 153 ARG A N 1
ATOM 1272 C CA . ARG A 1 153 ? -13.336 3.322 -14.317 1.00 56.44 153 ARG A CA 1
ATOM 1273 C C . ARG A 1 153 ? -12.156 2.566 -14.909 1.00 56.44 153 ARG A C 1
ATOM 1275 O O . ARG A 1 153 ? -11.511 3.188 -15.736 1.00 56.44 153 ARG A O 1
ATOM 1282 N N . ASN A 1 154 ? -11.875 1.308 -14.559 1.00 54.91 154 ASN A N 1
ATOM 1283 C CA . ASN A 1 154 ? -10.702 0.616 -15.109 1.00 54.91 154 ASN A CA 1
ATOM 1284 C C . ASN A 1 154 ? -10.853 -0.911 -15.118 1.00 54.91 154 ASN A C 1
ATOM 1286 O O . ASN A 1 154 ? -10.414 -1.589 -14.190 1.00 54.91 154 ASN A O 1
ATOM 1290 N N . ASN A 1 155 ? -11.364 -1.462 -16.222 1.00 67.69 155 ASN A N 1
ATOM 1291 C CA . ASN A 1 155 ? -11.081 -2.855 -16.573 1.00 67.69 155 ASN A CA 1
ATOM 1292 C C . ASN A 1 155 ? -9.643 -2.918 -17.090 1.00 67.69 155 ASN A C 1
ATOM 1294 O O . ASN A 1 155 ? -9.386 -2.873 -18.293 1.00 67.69 155 ASN A O 1
ATOM 1298 N N . ARG A 1 156 ? -8.694 -2.925 -16.156 1.00 77.50 156 ARG A N 1
ATOM 1299 C CA . ARG A 1 156 ? -7.276 -3.085 -16.455 1.00 77.50 156 ARG A CA 1
ATOM 1300 C C . ARG A 1 156 ? -7.073 -4.426 -17.157 1.00 77.50 156 ARG A C 1
ATOM 1302 O O . ARG A 1 156 ? -7.354 -5.468 -16.571 1.00 77.50 156 ARG A O 1
ATOM 1309 N N . ASN A 1 157 ? -6.578 -4.397 -18.391 1.00 83.19 157 ASN A N 1
ATOM 1310 C CA . ASN A 1 157 ? -6.228 -5.616 -19.103 1.00 83.19 157 ASN A CA 1
ATOM 1311 C C . ASN A 1 157 ? -4.724 -5.876 -18.988 1.00 83.19 157 ASN A C 1
ATOM 1313 O O . ASN A 1 157 ? -3.938 -5.305 -19.745 1.00 83.19 157 ASN A O 1
ATOM 1317 N N . LYS A 1 158 ? -4.339 -6.756 -18.056 1.00 86.62 158 LYS A N 1
ATOM 1318 C CA . LYS A 1 158 ? -2.932 -7.125 -17.849 1.00 86.62 158 LYS A CA 1
ATOM 1319 C C . LYS A 1 158 ? -2.291 -7.698 -19.115 1.00 86.62 158 LYS A C 1
ATOM 1321 O O . LYS A 1 158 ? -1.108 -7.485 -19.325 1.00 86.62 158 LYS A O 1
ATOM 1326 N N . SER A 1 159 ? -3.064 -8.344 -19.996 1.00 86.31 159 SER A N 1
ATOM 1327 C CA . SER A 1 159 ? -2.525 -8.932 -21.231 1.00 86.31 159 SER A CA 1
ATOM 1328 C C . SER A 1 159 ? -2.021 -7.901 -22.247 1.00 86.31 159 SER A C 1
ATOM 1330 O O . SER A 1 159 ? -1.436 -8.289 -23.247 1.00 86.31 159 SER A O 1
ATOM 1332 N N . HIS A 1 160 ? -2.289 -6.605 -22.051 1.00 87.75 160 HIS A N 1
ATOM 1333 C CA . HIS A 1 160 ? -1.827 -5.525 -22.935 1.00 87.75 160 HIS A CA 1
ATOM 1334 C C . HIS A 1 160 ? -0.729 -4.658 -22.298 1.00 87.75 160 HIS A C 1
ATOM 1336 O O . HIS A 1 160 ? -0.370 -3.616 -22.844 1.00 87.75 160 HIS A O 1
ATOM 1342 N N . GLU A 1 161 ? -0.236 -5.029 -21.118 1.00 91.75 161 GLU A N 1
ATOM 1343 C CA . GLU A 1 161 ? 0.802 -4.291 -20.403 1.00 91.75 161 GLU A CA 1
ATOM 1344 C C . GLU A 1 161 ? 2.153 -4.984 -20.636 1.00 91.75 161 GLU A C 1
ATOM 1346 O O . GLU A 1 161 ? 2.380 -6.091 -20.161 1.00 91.75 161 GLU A O 1
ATOM 1351 N N . CYS A 1 162 ? 3.068 -4.326 -21.349 1.00 94.12 162 CYS A N 1
ATOM 1352 C CA . CYS A 1 162 ? 4.342 -4.921 -21.776 1.00 94.12 162 CYS A CA 1
ATOM 1353 C C . CYS A 1 162 ? 5.263 -5.359 -20.624 1.00 94.12 162 CYS A C 1
ATOM 1355 O O . CYS A 1 162 ? 6.136 -6.202 -20.810 1.00 94.12 162 CYS A O 1
ATOM 1357 N N . ILE A 1 163 ? 5.082 -4.799 -19.424 1.00 94.75 163 ILE A N 1
ATOM 1358 C CA . ILE A 1 163 ? 5.960 -5.073 -18.283 1.00 94.75 163 ILE A CA 1
ATOM 1359 C C . ILE A 1 163 ? 5.858 -6.527 -17.800 1.00 94.75 163 ILE A C 1
ATOM 1361 O O . ILE A 1 163 ? 6.850 -7.065 -17.324 1.00 94.75 163 ILE A O 1
ATOM 1365 N N . TRP A 1 164 ? 4.709 -7.193 -17.978 1.00 94.81 164 TRP A N 1
ATOM 1366 C CA . TRP A 1 164 ? 4.523 -8.591 -17.549 1.00 94.81 164 TRP A CA 1
ATOM 1367 C C . TRP A 1 164 ? 5.355 -9.586 -18.355 1.00 94.81 164 TRP A C 1
ATOM 1369 O O . TRP A 1 164 ? 5.625 -10.681 -17.877 1.00 94.81 164 TRP A O 1
ATOM 1379 N N . GLU A 1 165 ? 5.770 -9.204 -19.561 1.00 95.12 165 GLU A N 1
ATOM 1380 C CA . GLU A 1 165 ? 6.636 -10.007 -20.429 1.00 95.12 165 GLU A CA 1
ATOM 1381 C C . GLU A 1 165 ? 8.122 -9.647 -20.247 1.00 95.12 165 GLU A C 1
ATOM 1383 O O . GLU A 1 165 ? 9.003 -10.285 -20.822 1.00 95.12 165 GLU A O 1
ATOM 1388 N N . ARG A 1 166 ? 8.417 -8.620 -19.438 1.00 95.69 166 ARG A N 1
ATOM 1389 C CA . ARG A 1 166 ? 9.749 -8.043 -19.233 1.00 95.69 166 ARG A CA 1
ATOM 1390 C C . ARG A 1 166 ? 10.182 -8.192 -17.781 1.00 95.69 166 ARG A C 1
ATOM 1392 O O . ARG A 1 166 ? 10.157 -7.242 -16.998 1.00 95.69 166 ARG A O 1
ATOM 1399 N N . GLU A 1 167 ? 10.604 -9.407 -17.437 1.00 96.38 167 GLU A N 1
ATOM 1400 C CA . GLU A 1 167 ? 11.094 -9.754 -16.096 1.00 96.38 167 GLU A CA 1
ATOM 1401 C C . GLU A 1 167 ? 12.225 -8.827 -15.632 1.00 96.38 167 GLU A C 1
ATOM 1403 O O . GLU A 1 167 ? 12.252 -8.399 -14.481 1.00 96.38 167 GLU A O 1
ATOM 1408 N N . ASP A 1 168 ? 13.116 -8.433 -16.543 1.00 96.88 168 ASP A N 1
ATOM 1409 C CA . ASP A 1 168 ? 14.191 -7.482 -16.272 1.00 96.88 168 ASP A CA 1
ATOM 1410 C C . ASP A 1 168 ? 13.657 -6.132 -15.764 1.00 96.88 168 ASP A C 1
ATOM 1412 O O . ASP A 1 168 ? 14.145 -5.608 -14.761 1.00 96.88 168 ASP A O 1
ATOM 1416 N N . LEU A 1 169 ? 12.615 -5.595 -16.405 1.00 96.69 169 LEU A N 1
ATOM 1417 C CA . LEU A 1 169 ? 11.991 -4.337 -15.996 1.00 96.69 169 LEU A CA 1
ATOM 1418 C C . LEU A 1 169 ? 11.218 -4.495 -14.686 1.00 96.69 169 LEU A C 1
ATOM 1420 O O . LEU A 1 169 ? 11.306 -3.619 -13.826 1.00 96.69 169 LEU A O 1
ATOM 1424 N N . MET A 1 170 ? 10.504 -5.610 -14.493 1.00 97.06 170 MET A N 1
ATOM 1425 C CA . MET A 1 170 ? 9.808 -5.887 -13.231 1.00 97.06 170 MET A CA 1
ATOM 1426 C C . MET A 1 170 ? 10.780 -5.906 -12.055 1.00 97.06 170 MET A C 1
ATOM 1428 O O . MET A 1 170 ? 10.533 -5.243 -11.048 1.00 97.06 170 MET A O 1
ATOM 1432 N N . GLN A 1 171 ? 11.915 -6.594 -12.186 1.00 97.25 171 GLN A N 1
ATOM 1433 C CA . GLN A 1 171 ? 12.916 -6.639 -11.124 1.00 97.25 171 GLN A CA 1
ATOM 1434 C C . GLN A 1 171 ? 13.530 -5.263 -10.857 1.00 97.25 171 GLN A C 1
ATOM 1436 O O . GLN A 1 171 ? 13.659 -4.880 -9.694 1.00 97.25 171 GLN A O 1
ATOM 1441 N N . LYS A 1 172 ? 13.832 -4.474 -11.899 1.00 96.81 172 LYS A N 1
ATOM 1442 C CA . LYS A 1 172 ? 14.328 -3.097 -11.733 1.00 96.81 172 LYS A CA 1
ATOM 1443 C C . LYS A 1 172 ? 13.323 -2.200 -11.015 1.00 96.81 172 LYS A C 1
ATOM 1445 O O . LYS A 1 172 ? 13.689 -1.535 -10.052 1.00 96.81 172 LYS A O 1
ATOM 1450 N N . VAL A 1 173 ? 12.055 -2.204 -11.433 1.00 96.62 173 VAL A N 1
ATOM 1451 C CA . VAL A 1 173 ? 10.998 -1.405 -10.789 1.00 96.62 173 VAL A CA 1
ATOM 1452 C C . VAL A 1 173 ? 10.788 -1.855 -9.348 1.00 96.62 173 VAL A C 1
ATOM 1454 O O . VAL A 1 173 ? 10.690 -1.017 -8.454 1.00 96.62 173 VAL A O 1
ATOM 1457 N N . LYS A 1 174 ? 10.756 -3.166 -9.090 1.00 97.25 174 LYS A N 1
ATOM 1458 C CA . LYS A 1 174 ? 10.603 -3.703 -7.735 1.00 97.25 174 LYS A CA 1
ATOM 1459 C C . LYS A 1 174 ? 11.769 -3.278 -6.848 1.00 97.25 174 LYS A C 1
ATOM 1461 O O . LYS A 1 174 ? 11.536 -2.777 -5.752 1.00 97.25 174 LYS A O 1
ATOM 1466 N N . ALA A 1 175 ? 13.002 -3.431 -7.325 1.00 97.19 175 ALA A N 1
ATOM 1467 C CA . ALA A 1 175 ? 14.195 -3.001 -6.607 1.00 97.19 175 ALA A CA 1
ATOM 1468 C C . ALA A 1 175 ? 14.182 -1.489 -6.344 1.00 97.19 175 ALA A C 1
ATOM 1470 O O . ALA A 1 175 ? 14.485 -1.070 -5.231 1.00 97.19 175 ALA A O 1
ATOM 1471 N N . HIS A 1 176 ? 13.759 -0.684 -7.322 1.00 96.50 176 HIS A N 1
ATOM 1472 C CA . HIS A 1 176 ? 13.606 0.765 -7.178 1.00 96.50 176 HIS A CA 1
ATOM 1473 C C . HIS A 1 176 ? 12.591 1.136 -6.091 1.00 96.50 176 HIS A C 1
ATOM 1475 O O . HIS A 1 176 ? 12.914 1.901 -5.188 1.00 96.50 176 HIS A O 1
ATOM 1481 N N . LEU A 1 177 ? 11.398 0.531 -6.109 1.00 95.81 177 LEU A N 1
ATOM 1482 C CA . LEU A 1 177 ? 10.338 0.765 -5.116 1.00 95.81 177 LEU A CA 1
ATOM 1483 C C . LEU A 1 177 ? 10.707 0.299 -3.698 1.00 95.81 177 LEU A C 1
ATOM 1485 O O . LEU A 1 177 ? 10.161 0.812 -2.720 1.00 95.81 177 LEU A O 1
ATOM 1489 N N . LEU A 1 178 ? 11.588 -0.698 -3.589 1.00 96.31 178 LEU A N 1
ATOM 1490 C CA . LEU A 1 178 ? 12.102 -1.231 -2.323 1.00 96.31 178 LEU A CA 1
ATOM 1491 C C . LEU A 1 178 ? 13.427 -0.590 -1.895 1.00 96.31 178 LEU A C 1
ATOM 1493 O O . LEU A 1 178 ? 13.915 -0.879 -0.800 1.00 96.31 178 LEU A O 1
ATOM 1497 N N . SER A 1 179 ? 14.012 0.267 -2.733 1.00 94.62 179 SER A N 1
ATOM 1498 C CA . SER A 1 179 ? 15.258 0.960 -2.427 1.00 94.62 179 SER A CA 1
ATOM 1499 C C . SER A 1 179 ? 15.081 1.869 -1.212 1.00 94.62 179 SER A C 1
ATOM 1501 O O . SER A 1 179 ? 13.979 2.325 -0.915 1.00 94.62 179 SER A O 1
ATOM 1503 N N . ASN A 1 180 ? 16.169 2.171 -0.502 1.00 74.75 180 ASN A N 1
ATOM 1504 C CA . ASN A 1 180 ? 16.143 3.076 0.654 1.00 74.75 180 ASN A CA 1
ATOM 1505 C C . ASN A 1 180 ? 16.067 4.561 0.258 1.00 74.75 180 ASN A C 1
ATOM 1507 O O . ASN A 1 180 ? 16.348 5.436 1.081 1.00 74.75 180 ASN A O 1
ATOM 1511 N N . GLU A 1 181 ? 15.694 4.872 -0.985 1.00 79.94 181 GLU A N 1
ATOM 1512 C CA . GLU A 1 181 ? 15.358 6.237 -1.350 1.00 79.94 181 GLU A CA 1
ATOM 1513 C C . GLU A 1 181 ? 14.191 6.701 -0.472 1.00 79.94 181 GLU A C 1
ATOM 1515 O O . GLU A 1 181 ? 13.155 6.044 -0.360 1.00 79.94 181 GLU A O 1
ATOM 1520 N N . ASN A 1 182 ? 14.350 7.843 0.201 1.00 75.38 182 ASN A N 1
ATOM 1521 C CA . ASN A 1 182 ? 13.340 8.365 1.123 1.00 75.38 182 ASN A CA 1
ATOM 1522 C C . ASN A 1 182 ? 12.171 9.032 0.369 1.00 75.38 182 ASN A C 1
ATOM 1524 O O . ASN A 1 182 ? 11.733 10.138 0.694 1.00 75.38 182 ASN A O 1
ATOM 1528 N N . LYS A 1 183 ? 11.684 8.369 -0.683 1.00 86.75 183 LYS A N 1
ATOM 1529 C CA . LYS A 1 183 ? 10.499 8.757 -1.436 1.00 86.75 183 LYS A CA 1
ATOM 1530 C C . LYS A 1 183 ? 9.275 8.261 -0.686 1.00 86.75 183 LYS A C 1
ATOM 1532 O O . LYS A 1 183 ? 9.147 7.095 -0.323 1.00 86.75 183 LYS A O 1
ATOM 1537 N N . MET A 1 184 ? 8.334 9.165 -0.458 1.00 85.12 184 MET A N 1
ATOM 1538 C CA . MET A 1 184 ? 7.199 8.904 0.424 1.00 85.12 184 MET A CA 1
ATOM 1539 C C . MET A 1 184 ? 6.307 7.745 -0.057 1.00 85.12 184 MET A C 1
ATOM 1541 O O . MET A 1 184 ? 5.789 6.998 0.764 1.00 85.12 184 MET A O 1
ATOM 1545 N N . HIS A 1 185 ? 6.169 7.548 -1.372 1.00 85.88 185 HIS A N 1
ATOM 1546 C CA . HIS A 1 185 ? 5.424 6.414 -1.931 1.00 85.88 185 HIS A CA 1
ATOM 1547 C C . HIS A 1 185 ? 6.169 5.073 -1.810 1.00 85.88 185 HIS A C 1
ATOM 1549 O O . HIS A 1 185 ? 5.520 4.031 -1.765 1.00 8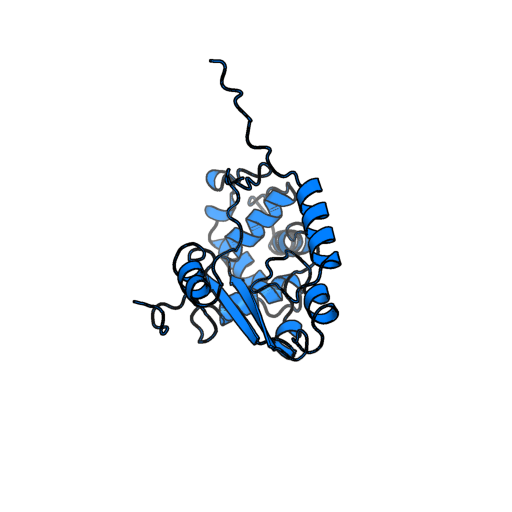5.88 185 HIS A O 1
ATOM 1555 N N . HIS A 1 186 ? 7.503 5.085 -1.701 1.00 94.50 18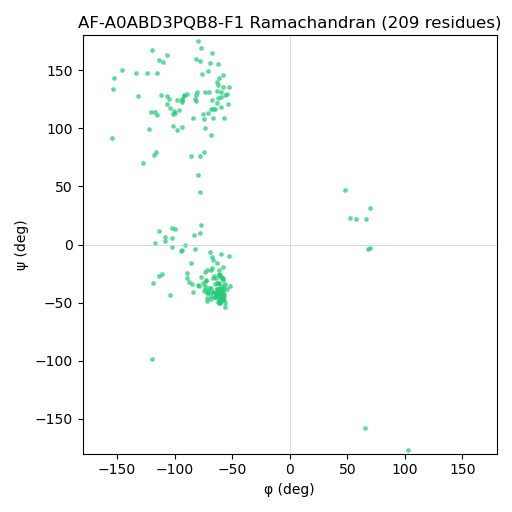6 HIS A N 1
ATOM 1556 C CA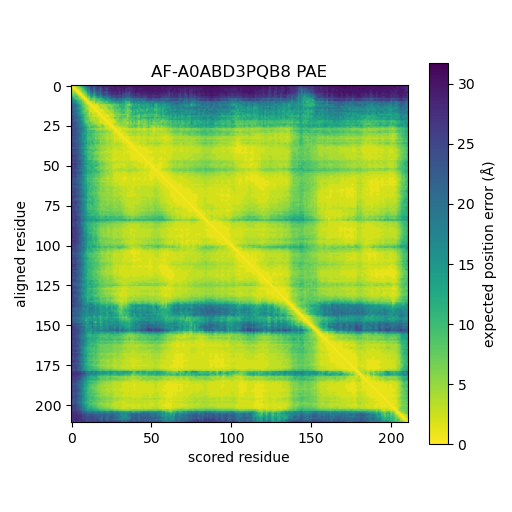 . HIS A 1 186 ? 8.316 3.873 -1.528 1.00 94.50 186 HIS A CA 1
ATOM 1557 C C . HIS A 1 186 ? 8.175 3.292 -0.123 1.00 94.50 186 HIS A C 1
ATOM 1559 O O . HIS A 1 186 ? 8.181 2.077 0.053 1.00 94.50 186 HIS A O 1
ATOM 1565 N N . GLN A 1 187 ? 7.941 4.145 0.879 1.00 95.69 187 GLN A N 1
ATOM 1566 C CA . GLN A 1 187 ? 7.783 3.723 2.274 1.00 95.69 187 GLN A CA 1
ATOM 1567 C C . GLN A 1 187 ? 6.675 2.677 2.469 1.00 95.69 187 GLN A C 1
ATOM 1569 O O . GLN A 1 187 ? 6.825 1.781 3.295 1.00 95.69 187 GLN A O 1
ATOM 1574 N N . TYR A 1 188 ? 5.592 2.753 1.687 1.00 96.00 188 TYR A N 1
ATOM 1575 C CA . TYR A 1 188 ? 4.541 1.730 1.678 1.00 96.00 188 TYR A CA 1
ATOM 1576 C C . TYR A 1 188 ? 5.085 0.358 1.259 1.00 96.00 188 TYR A C 1
ATOM 1578 O O . TYR A 1 188 ? 4.884 -0.626 1.968 1.00 96.00 188 TYR A O 1
ATOM 1586 N N . TYR A 1 189 ? 5.807 0.293 0.138 1.00 96.94 189 TYR A N 1
ATOM 1587 C CA . TYR A 1 189 ? 6.352 -0.962 -0.380 1.00 96.94 189 TYR A CA 1
ATOM 1588 C C . TYR A 1 189 ? 7.425 -1.531 0.548 1.00 96.94 189 TYR A C 1
ATOM 1590 O O . TYR A 1 189 ? 7.416 -2.725 0.834 1.00 96.94 189 TYR A O 1
ATOM 1598 N N . GLN A 1 190 ? 8.293 -0.673 1.090 1.00 96.62 190 GLN A N 1
ATOM 1599 C CA . GLN A 1 190 ? 9.290 -1.059 2.090 1.00 96.62 190 GLN A CA 1
ATOM 1600 C C . GLN A 1 190 ? 8.646 -1.648 3.350 1.00 96.62 190 GLN A C 1
ATOM 1602 O O . GLN A 1 190 ? 9.118 -2.662 3.862 1.00 96.62 190 GLN A O 1
ATOM 1607 N N . PHE A 1 191 ? 7.587 -1.012 3.863 1.00 96.56 191 PHE A N 1
ATOM 1608 C CA . PHE A 1 191 ? 6.842 -1.523 5.010 1.00 96.56 191 PHE A CA 1
ATOM 1609 C C . PHE A 1 191 ? 6.232 -2.886 4.685 1.00 96.56 191 PHE A C 1
ATOM 1611 O O . PHE A 1 191 ? 6.468 -3.845 5.411 1.00 96.56 191 PHE A O 1
ATOM 1618 N N . CYS A 1 192 ? 5.525 -2.998 3.561 1.00 97.44 192 CYS A N 1
ATOM 1619 C CA . CYS A 1 192 ? 4.874 -4.240 3.167 1.00 97.44 192 CYS A CA 1
ATOM 1620 C C . CYS A 1 192 ? 5.852 -5.397 2.965 1.00 97.44 192 CYS A C 1
ATOM 1622 O O . CYS A 1 192 ? 5.587 -6.497 3.437 1.00 97.44 192 CYS A O 1
ATOM 1624 N N . ASN A 1 193 ? 7.004 -5.142 2.345 1.00 97.00 193 ASN A N 1
ATOM 1625 C CA . ASN A 1 193 ? 8.041 -6.151 2.147 1.00 97.00 193 ASN A CA 1
ATOM 1626 C C . ASN A 1 193 ? 8.636 -6.669 3.465 1.00 97.00 193 ASN A C 1
ATOM 1628 O O . ASN A 1 193 ? 9.115 -7.793 3.513 1.00 97.00 193 ASN A O 1
ATOM 1632 N N . LYS A 1 194 ? 8.644 -5.848 4.521 1.00 96.62 194 LYS A N 1
ATOM 1633 C CA . LYS A 1 194 ? 9.102 -6.259 5.857 1.00 96.62 194 LYS A CA 1
ATOM 1634 C C . LYS A 1 194 ? 7.990 -6.885 6.691 1.00 96.62 194 LYS A C 1
ATOM 1636 O O . LYS A 1 194 ? 8.276 -7.700 7.557 1.00 96.62 194 LYS A O 1
ATOM 1641 N N . CYS A 1 195 ? 6.757 -6.432 6.489 1.00 97.56 195 CYS A N 1
ATOM 1642 C CA . CYS A 1 195 ? 5.637 -6.796 7.336 1.00 97.56 195 CYS A CA 1
ATOM 1643 C C . CYS A 1 195 ? 5.008 -8.128 6.926 1.00 97.56 195 CYS A C 1
ATOM 1645 O O . CYS A 1 195 ? 4.677 -8.916 7.808 1.00 97.56 195 CYS A O 1
ATOM 1647 N N . ILE A 1 196 ? 4.855 -8.400 5.628 1.00 95.94 196 ILE A N 1
ATOM 1648 C CA . ILE A 1 196 ? 4.361 -9.702 5.161 1.00 95.94 196 ILE A CA 1
ATOM 1649 C C . ILE A 1 196 ? 5.287 -10.807 5.685 1.00 95.94 196 ILE A C 1
ATOM 1651 O O . ILE A 1 196 ? 6.502 -10.638 5.678 1.00 95.94 196 ILE A O 1
ATOM 1655 N N . GLU A 1 197 ? 4.700 -11.894 6.196 1.00 93.56 197 GLU A N 1
ATOM 1656 C CA . GLU A 1 197 ? 5.388 -12.998 6.895 1.00 93.56 197 GLU A CA 1
ATOM 1657 C C . GLU A 1 197 ? 5.998 -12.656 8.274 1.00 93.56 197 GLU A C 1
ATOM 1659 O O . GLU A 1 197 ? 6.452 -13.552 8.991 1.00 93.56 197 GLU A O 1
ATOM 1664 N N . SER A 1 198 ? 5.939 -11.400 8.722 1.00 95.25 198 SER A N 1
ATOM 1665 C CA . SER A 1 198 ? 6.326 -11.020 10.088 1.00 95.25 198 SER A CA 1
ATOM 1666 C C . SER A 1 198 ? 5.224 -11.327 11.110 1.00 95.25 198 SER A C 1
ATOM 1668 O O . SER A 1 198 ? 4.111 -11.713 10.765 1.00 95.25 198 SER A O 1
ATOM 1670 N N . GLU A 1 199 ? 5.499 -11.114 12.396 1.00 95.00 199 GLU A N 1
ATOM 1671 C CA . GLU A 1 199 ? 4.476 -11.189 13.453 1.00 95.00 199 GLU A CA 1
ATOM 1672 C C . GLU A 1 199 ? 3.352 -10.144 13.313 1.00 95.00 199 GLU A C 1
ATOM 1674 O O . GLU A 1 199 ? 2.291 -10.291 13.915 1.00 95.00 199 GLU A O 1
ATOM 1679 N N . HIS A 1 200 ? 3.563 -9.112 12.491 1.00 96.06 200 HIS A N 1
ATOM 1680 C CA . HIS A 1 200 ? 2.576 -8.077 12.189 1.00 96.06 200 HIS A CA 1
ATOM 1681 C C . HIS A 1 200 ? 1.704 -8.405 10.960 1.00 96.06 200 HIS A C 1
ATOM 1683 O O . HIS A 1 200 ? 0.833 -7.604 10.615 1.00 96.06 200 HIS A O 1
ATOM 1689 N N . ASP A 1 201 ? 1.908 -9.552 10.298 1.00 96.00 201 ASP A N 1
ATOM 1690 C CA . ASP A 1 201 ? 1.060 -10.029 9.197 1.00 96.00 201 ASP A CA 1
ATOM 1691 C C . ASP A 1 201 ? -0.173 -10.775 9.727 1.00 96.00 201 ASP A C 1
ATOM 1693 O O . ASP A 1 201 ? -0.102 -11.919 10.178 1.00 96.00 201 ASP A O 1
ATOM 1697 N N . LEU A 1 202 ? -1.341 -10.148 9.598 1.00 94.38 202 LEU A N 1
ATOM 1698 C CA . LEU A 1 202 ? -2.630 -10.701 10.025 1.00 94.38 202 LEU A CA 1
ATOM 1699 C C . LEU A 1 202 ? -3.067 -11.931 9.218 1.00 94.38 202 LEU A C 1
ATOM 1701 O O . LEU A 1 202 ? -4.005 -12.627 9.600 1.00 94.38 202 LEU A O 1
ATOM 1705 N N . THR A 1 203 ? -2.418 -12.200 8.086 1.00 92.19 203 THR A N 1
ATOM 1706 C CA . THR A 1 203 ? -2.768 -13.276 7.148 1.00 92.19 203 THR A CA 1
ATOM 1707 C C . THR A 1 203 ? -1.710 -14.375 7.053 1.00 92.19 203 THR A C 1
ATOM 1709 O O . THR A 1 203 ? -1.790 -15.257 6.175 1.00 92.19 203 THR A O 1
ATOM 1712 N N . ARG A 1 204 ? -0.743 -14.359 7.978 1.00 89.44 204 ARG A N 1
ATOM 1713 C CA . ARG A 1 204 ? 0.323 -15.356 8.076 1.00 89.44 204 ARG A CA 1
ATOM 1714 C C . ARG A 1 204 ? -0.242 -16.769 8.257 1.00 89.44 204 ARG A C 1
ATOM 1716 O O . ARG A 1 204 ? -1.312 -16.975 8.828 1.00 89.44 204 ARG A O 1
ATOM 1723 N N . SER A 1 205 ? 0.437 -17.761 7.691 1.00 74.62 205 SER A N 1
ATOM 1724 C CA . SER A 1 205 ? -0.062 -19.145 7.610 1.00 74.62 205 SER A CA 1
ATOM 1725 C C . SER A 1 205 ? 0.049 -19.931 8.915 1.00 74.62 205 SER A C 1
ATOM 1727 O O . SER A 1 205 ? -0.764 -20.810 9.155 1.00 74.62 205 SER A O 1
ATOM 1729 N N . ASP A 1 206 ? 1.021 -19.589 9.747 1.00 69.75 206 ASP A N 1
ATOM 1730 C CA . ASP A 1 206 ? 1.353 -20.170 11.054 1.00 69.75 206 ASP A CA 1
ATOM 1731 C C . ASP A 1 206 ? 0.871 -19.296 12.231 1.00 69.75 206 ASP A C 1
ATOM 1733 O O . ASP A 1 206 ? 1.185 -19.565 13.390 1.00 69.75 206 ASP A O 1
ATOM 1737 N N . GLY A 1 207 ? 0.138 -18.215 11.949 1.00 59.66 207 GLY A N 1
ATOM 1738 C CA . GLY A 1 207 ? -0.473 -17.387 12.984 1.00 59.66 207 GLY A CA 1
ATOM 1739 C C . GLY A 1 207 ? -1.585 -18.139 13.728 1.00 59.66 207 GLY A C 1
ATOM 1740 O O . GLY A 1 207 ? -2.106 -19.133 13.221 1.00 59.66 207 GLY A O 1
ATOM 1741 N N . PRO A 1 208 ? -2.038 -17.646 14.895 1.00 54.41 208 PRO A N 1
ATOM 1742 C CA . PRO A 1 208 ? -3.099 -18.284 15.690 1.00 54.41 208 PRO A CA 1
ATOM 1743 C C . PRO A 1 208 ? -4.446 -18.433 14.951 1.00 54.41 208 PRO A C 1
ATOM 1745 O O . PRO A 1 208 ? -5.351 -19.101 15.449 1.00 54.41 208 PRO A O 1
ATOM 1748 N N . TYR A 1 209 ? -4.566 -17.837 13.763 1.00 54.28 209 TYR A N 1
ATOM 1749 C CA . TYR A 1 209 ? -5.733 -17.864 12.882 1.00 54.28 209 TYR A CA 1
ATOM 1750 C C . TYR A 1 209 ? -5.529 -18.726 11.616 1.00 54.28 209 TYR A C 1
ATOM 1752 O O . TYR A 1 209 ? -6.410 -18.779 10.766 1.00 54.28 209 TYR A O 1
ATOM 1760 N N . GLY A 1 210 ? -4.377 -19.391 11.463 1.00 51.78 210 GLY A N 1
ATOM 1761 C CA . GLY A 1 210 ? -4.109 -20.363 10.401 1.00 51.78 210 GLY A CA 1
ATOM 1762 C C . GLY A 1 210 ? -4.603 -21.755 10.790 1.00 51.78 210 GLY A C 1
ATOM 1763 O O . GLY A 1 210 ? -3.806 -22.599 11.193 1.00 51.78 210 GLY A O 1
ATOM 1764 N N . LYS A 1 211 ? -5.915 -21.980 10.716 1.00 43.75 211 LYS A N 1
ATOM 1765 C CA . LYS A 1 211 ? -6.523 -23.314 10.793 1.00 43.75 211 LYS A CA 1
ATOM 1766 C C . LYS A 1 211 ? -7.304 -23.606 9.526 1.00 43.75 211 LYS A C 1
ATOM 1768 O O . LYS A 1 211 ? -7.967 -22.669 9.036 1.00 43.75 211 LYS A O 1
#